Protein AF-A0A5P8M646-F1 (afdb_monomer_lite)

Secondary structure (DSSP, 8-state):
---HHHHHHHHHHHHHHHHHHHHHHHHHHHHHHHHHHHHHHHHHHHHHHHHHHHHHHHHHHTTEEEEEE-GGGSEEEEEESS-TT-EEEEEEEE-TTS-EEEEEEETTSS-EEEEEEEESS--EEEEEEETTEEEEEE----SSSSSPPPEEEEEE-TTSPP---PPS------------------------------------

Foldseek 3Di:
DPPPVVVVVVVVVVVVVVVVVVVVVVVVVVVVVVVVCVLCVQVVCQVVLVVQLLVLVLVVQAQWWFPDADPQQAKTWIAGNVGRPWIKIWGWDQDPVRFIFIWIDTPPDPDTDTRRDRNRDWRWGWDDPDRFWIKIWIQHADSVDNGGDIDIDIHTGHPDDHPDPPPPDDDDDDDDDDDDDDDDDDDDDDDDDDDDDDDDDDDD

Organism: NCBI:txid304207

Sequence (204 aa):
MVNRRDAFTLFETLMALLIVTAFCGLAAMIVQYAVASKQTQGLGIDRFGWYLGTNDLAEYLHDKTVVSVGHGGDVVTLSTTENQHVTHQLNTYRNAKGNWQIRAQNQSSEGHEPIVTNLADHQVKFSLVSSRLLRVRAHLPDVQHQKGVIYEIDLPIAGALPPRHDPPDRAGPDDSAVQPAGNDRQPGHQPDSGVARTRRQSGT

Radius of gyration: 34.48 Å; chains: 1; bounding box: 88×60×116 Å

Structure (mmCIF, N/CA/C/O backbone):
data_AF-A0A5P8M646-F1
#
_entry.id   AF-A0A5P8M646-F1
#
loop_
_atom_site.group_PDB
_atom_site.id
_atom_site.type_symbol
_atom_site.label_atom_id
_atom_site.label_alt_id
_atom_site.label_comp_id
_atom_site.label_asym_id
_atom_site.label_entity_id
_atom_site.label_seq_id
_atom_site.pdbx_PDB_ins_code
_atom_site.Cartn_x
_atom_site.Cartn_y
_atom_site.Cartn_z
_atom_site.occupancy
_atom_site.B_iso_or_equiv
_atom_site.auth_seq_id
_atom_site.auth_comp_id
_atom_site.auth_asym_id
_atom_site.auth_atom_id
_atom_site.pdbx_PDB_model_num
ATOM 1 N N . MET A 1 1 ? 43.974 -13.833 -64.816 1.00 53.03 1 MET A N 1
ATOM 2 C CA . MET A 1 1 ? 44.862 -13.150 -63.849 1.00 53.03 1 MET A CA 1
ATOM 3 C C . MET A 1 1 ? 43.994 -12.245 -62.994 1.00 53.03 1 MET A C 1
ATOM 5 O O . MET A 1 1 ? 43.480 -11.269 -63.516 1.00 53.03 1 MET A O 1
ATOM 9 N N . VAL A 1 2 ? 43.739 -12.611 -61.736 1.00 57.12 2 VAL A N 1
ATOM 10 C CA . VAL A 1 2 ? 42.998 -11.746 -60.802 1.00 57.12 2 VAL A CA 1
ATOM 11 C C . VAL A 1 2 ? 43.944 -10.629 -60.365 1.00 57.12 2 VAL A C 1
ATOM 13 O O . VAL A 1 2 ? 45.046 -10.907 -59.886 1.00 57.12 2 VAL A O 1
ATOM 16 N N . ASN A 1 3 ? 43.553 -9.376 -60.590 1.00 63.81 3 ASN A N 1
ATOM 17 C CA . ASN A 1 3 ? 44.349 -8.211 -60.223 1.00 63.81 3 ASN A CA 1
ATOM 18 C C . ASN A 1 3 ? 44.474 -8.162 -58.695 1.00 63.81 3 ASN A C 1
ATOM 20 O O . ASN A 1 3 ? 43.498 -7.931 -57.989 1.00 63.81 3 ASN A O 1
ATOM 24 N N . ARG A 1 4 ? 45.689 -8.362 -58.167 1.00 61.69 4 ARG A N 1
ATOM 25 C CA . ARG A 1 4 ? 45.978 -8.306 -56.717 1.00 61.69 4 ARG A CA 1
ATOM 26 C C . ARG A 1 4 ? 45.518 -7.003 -56.046 1.00 61.69 4 ARG A C 1
ATOM 28 O O . ARG A 1 4 ? 45.327 -6.994 -54.837 1.00 61.69 4 ARG A O 1
ATOM 35 N N . ARG A 1 5 ? 45.339 -5.923 -56.816 1.00 63.62 5 ARG A N 1
ATOM 36 C CA . ARG A 1 5 ? 44.804 -4.641 -56.335 1.00 63.62 5 ARG A CA 1
ATOM 37 C C . ARG A 1 5 ? 43.315 -4.705 -55.984 1.00 63.62 5 ARG A C 1
ATOM 39 O O . ARG A 1 5 ? 42.944 -4.165 -54.952 1.00 63.62 5 ARG A O 1
ATOM 46 N N . ASP A 1 6 ? 42.505 -5.433 -56.749 1.00 67.62 6 ASP A N 1
ATOM 47 C CA . ASP A 1 6 ? 41.055 -5.508 -56.515 1.00 67.62 6 ASP A CA 1
ATOM 48 C C . ASP A 1 6 ? 40.735 -6.325 -55.255 1.00 67.62 6 ASP A C 1
ATOM 50 O O . ASP A 1 6 ? 39.829 -5.989 -54.499 1.00 67.62 6 ASP A O 1
ATOM 54 N N . ALA A 1 7 ? 41.540 -7.355 -54.970 1.00 68.75 7 ALA A N 1
ATOM 55 C CA . ALA A 1 7 ? 41.408 -8.169 -53.761 1.00 68.75 7 ALA A CA 1
ATOM 56 C C . ALA A 1 7 ? 41.699 -7.381 -52.469 1.00 68.75 7 ALA A C 1
ATOM 58 O O . ALA A 1 7 ? 41.098 -7.658 -51.433 1.00 68.75 7 ALA A O 1
ATOM 59 N N . PHE A 1 8 ? 42.593 -6.390 -52.527 1.00 75.81 8 PHE A N 1
ATOM 60 C CA . PHE A 1 8 ? 42.931 -5.549 -51.377 1.00 75.81 8 PHE A CA 1
ATOM 61 C C . PHE A 1 8 ? 41.795 -4.574 -51.042 1.00 75.81 8 PHE A C 1
ATOM 63 O O . PHE A 1 8 ? 41.391 -4.470 -49.888 1.00 75.81 8 PHE A O 1
ATOM 70 N N . THR A 1 9 ? 41.204 -3.940 -52.057 1.00 80.75 9 THR A N 1
ATOM 71 C CA . THR A 1 9 ? 40.060 -3.030 -51.881 1.00 80.75 9 THR A CA 1
ATOM 72 C C . THR A 1 9 ? 38.807 -3.770 -51.398 1.00 80.75 9 THR A C 1
ATOM 74 O O . THR A 1 9 ? 38.047 -3.252 -50.576 1.00 80.75 9 THR A O 1
ATOM 77 N N . LEU A 1 10 ? 38.601 -5.010 -51.854 1.00 81.56 10 LEU A N 1
ATOM 78 C CA . LEU A 1 10 ? 37.508 -5.868 -51.384 1.00 81.56 10 LEU A CA 1
ATOM 79 C C . LEU A 1 10 ? 37.695 -6.279 -49.914 1.00 81.56 10 LEU A C 1
ATOM 81 O O . LEU A 1 10 ? 36.739 -6.291 -49.145 1.00 81.56 10 LEU A O 1
ATOM 85 N N . PHE A 1 11 ? 38.932 -6.567 -49.499 1.00 84.75 11 PHE A N 1
ATOM 86 C CA . PHE A 1 11 ? 39.249 -6.861 -48.101 1.00 84.75 11 PHE A CA 1
ATOM 87 C C . PHE A 1 11 ? 39.039 -5.639 -47.193 1.00 84.75 11 PHE A C 1
ATOM 89 O O . PHE A 1 11 ? 38.425 -5.754 -46.134 1.00 84.75 11 PHE A O 1
ATOM 96 N N . GLU A 1 12 ? 39.488 -4.460 -47.621 1.00 86.06 12 GLU A N 1
ATOM 97 C CA . GLU A 1 12 ? 39.347 -3.211 -46.864 1.00 86.06 12 GLU A CA 1
ATOM 98 C C . GLU A 1 12 ? 37.874 -2.811 -46.675 1.00 86.06 12 GLU A C 1
ATOM 100 O O . GLU A 1 12 ? 37.456 -2.462 -45.570 1.00 86.06 12 GLU A O 1
ATOM 105 N N . THR A 1 13 ? 37.055 -2.962 -47.720 1.00 88.75 13 THR A N 1
ATOM 106 C CA . THR A 1 13 ? 35.604 -2.720 -47.642 1.00 88.75 13 THR A CA 1
ATOM 107 C C . THR A 1 13 ? 34.882 -3.727 -46.743 1.00 88.75 13 THR A C 1
ATOM 109 O O . THR A 1 13 ? 34.008 -3.328 -45.971 1.00 88.75 13 THR A O 1
ATOM 112 N N . LEU A 1 14 ? 35.274 -5.006 -46.760 1.00 90.25 14 LEU A N 1
ATOM 113 C CA . LEU A 1 14 ? 34.747 -6.026 -45.842 1.00 90.25 14 LEU A CA 1
ATOM 114 C C . LEU A 1 14 ? 35.087 -5.727 -44.377 1.00 90.25 14 LEU A C 1
ATOM 116 O O . LEU A 1 14 ? 34.221 -5.840 -43.508 1.00 90.25 14 LEU A O 1
ATOM 120 N N . MET A 1 15 ? 36.325 -5.311 -44.102 1.00 91.44 15 MET A N 1
ATOM 121 C CA . MET A 1 15 ? 36.758 -4.945 -42.751 1.00 91.44 15 MET A CA 1
ATOM 122 C C . MET A 1 15 ? 36.032 -3.692 -42.255 1.00 91.44 15 MET A C 1
ATOM 124 O O . MET A 1 15 ? 35.552 -3.675 -41.121 1.00 91.44 15 MET A O 1
ATOM 128 N N . ALA A 1 16 ? 35.874 -2.674 -43.107 1.00 90.25 16 ALA A N 1
ATOM 129 C CA . ALA A 1 16 ? 35.100 -1.480 -42.774 1.00 90.25 16 ALA A CA 1
ATOM 130 C C . ALA A 1 16 ? 33.634 -1.821 -42.457 1.00 90.25 16 ALA A C 1
ATOM 132 O O . ALA A 1 16 ? 33.092 -1.348 -41.457 1.00 90.25 16 ALA A O 1
ATOM 133 N N . LEU A 1 17 ? 33.007 -2.696 -43.251 1.00 91.31 17 LEU A N 1
ATOM 134 C CA . LEU A 1 17 ? 31.634 -3.145 -43.016 1.00 91.31 17 LEU A CA 1
ATOM 135 C C . LEU A 1 17 ? 31.497 -3.910 -41.691 1.00 91.31 17 LEU A C 1
ATOM 137 O O . LEU A 1 17 ? 30.553 -3.663 -40.937 1.00 91.31 17 LEU A O 1
ATOM 141 N N . LEU A 1 18 ? 32.439 -4.806 -41.377 1.00 91.19 18 LEU A N 1
ATOM 142 C CA . LEU A 1 18 ? 32.458 -5.540 -40.107 1.00 91.19 18 LEU A CA 1
ATOM 143 C C . LEU A 1 18 ? 32.575 -4.599 -38.908 1.00 91.19 18 LEU A C 1
ATOM 145 O O . LEU A 1 18 ? 31.827 -4.748 -37.942 1.00 91.19 18 LEU A O 1
ATOM 149 N N . ILE A 1 19 ? 33.464 -3.606 -38.991 1.00 92.44 19 ILE A N 1
ATOM 150 C CA . ILE A 1 19 ? 33.641 -2.597 -37.944 1.00 92.44 19 ILE A CA 1
ATOM 151 C C . ILE A 1 19 ? 32.338 -1.817 -37.749 1.00 92.44 19 ILE A C 1
ATOM 153 O O . ILE A 1 19 ? 31.833 -1.748 -36.630 1.00 92.44 19 ILE A O 1
ATOM 157 N N . VAL A 1 20 ? 31.743 -1.292 -38.824 1.00 93.12 20 VAL A N 1
ATOM 158 C CA . VAL A 1 20 ? 30.478 -0.541 -38.745 1.00 93.12 20 VAL A CA 1
ATOM 159 C C . VAL A 1 20 ? 29.363 -1.398 -38.144 1.00 93.12 20 VAL A C 1
ATOM 161 O O . VAL A 1 20 ? 28.651 -0.941 -37.252 1.00 93.12 20 VAL A O 1
ATOM 164 N N . THR A 1 21 ? 29.246 -2.658 -38.562 1.00 89.75 21 THR A N 1
ATOM 165 C CA . THR A 1 21 ? 28.214 -3.571 -38.050 1.00 89.75 21 THR A CA 1
ATOM 166 C C . THR A 1 21 ? 28.416 -3.868 -36.562 1.00 89.75 21 THR A C 1
ATOM 168 O O . THR A 1 21 ? 27.449 -3.855 -35.800 1.00 89.75 21 THR A O 1
ATOM 171 N N . ALA A 1 22 ? 29.661 -4.067 -36.119 1.00 89.69 22 ALA A N 1
ATOM 172 C CA . ALA A 1 22 ? 29.983 -4.267 -34.709 1.00 89.69 22 ALA A CA 1
ATOM 173 C C . ALA A 1 22 ? 29.651 -3.026 -33.864 1.00 89.69 22 ALA A C 1
ATOM 175 O O . ALA A 1 22 ? 29.030 -3.151 -32.807 1.00 89.69 22 ALA A O 1
ATOM 176 N N . PHE A 1 23 ? 29.988 -1.826 -34.349 1.00 92.25 23 PHE A N 1
ATOM 177 C CA . PHE A 1 23 ? 29.646 -0.571 -33.672 1.00 92.25 23 PHE A CA 1
ATOM 178 C C . PHE A 1 23 ? 28.132 -0.343 -33.607 1.00 92.25 23 PHE A C 1
ATOM 180 O O . PHE A 1 23 ? 27.621 0.026 -32.549 1.00 92.25 23 PHE A O 1
ATOM 187 N N . CYS A 1 24 ? 27.397 -0.613 -34.688 1.00 89.69 24 CYS A N 1
ATOM 188 C CA . CYS A 1 24 ? 25.936 -0.537 -34.688 1.00 89.69 24 CYS A CA 1
ATOM 189 C C . CYS A 1 24 ? 25.306 -1.550 -33.723 1.00 89.69 24 CYS A C 1
ATOM 191 O O . CYS A 1 24 ? 24.377 -1.195 -33.000 1.00 89.69 24 CYS A O 1
ATOM 193 N N . GLY A 1 25 ? 25.822 -2.782 -33.663 1.00 89.00 25 GLY A N 1
ATOM 194 C CA . GLY A 1 25 ? 25.355 -3.799 -32.718 1.00 89.00 25 GLY A CA 1
ATOM 195 C C . GLY A 1 25 ? 25.593 -3.400 -31.259 1.00 89.00 25 GLY A C 1
ATOM 196 O O . GLY A 1 25 ? 24.694 -3.521 -30.426 1.00 89.00 25 GLY A O 1
ATOM 197 N N . LEU A 1 26 ? 26.771 -2.851 -30.957 1.00 88.81 26 LEU A N 1
ATOM 198 C CA . LEU A 1 26 ? 27.117 -2.378 -29.616 1.00 88.81 26 LEU A CA 1
ATOM 199 C C . LEU A 1 26 ? 26.257 -1.167 -29.216 1.00 88.81 26 LEU A C 1
ATOM 201 O O . LEU A 1 26 ? 25.710 -1.136 -28.115 1.00 88.81 26 LEU A O 1
ATOM 205 N N . ALA A 1 27 ? 26.053 -0.212 -30.127 1.00 85.88 27 ALA A N 1
ATOM 206 C CA . ALA A 1 27 ? 25.163 0.925 -29.902 1.00 85.88 27 ALA A CA 1
ATOM 207 C C . ALA A 1 27 ? 23.711 0.479 -29.656 1.00 85.88 27 ALA A C 1
ATOM 209 O O . ALA A 1 27 ? 23.076 0.960 -28.718 1.00 85.88 27 ALA A O 1
ATOM 210 N N . ALA A 1 28 ? 23.200 -0.474 -30.442 1.00 88.25 28 ALA A N 1
ATOM 211 C CA . ALA A 1 28 ? 21.866 -1.034 -30.242 1.00 88.25 28 ALA A CA 1
ATOM 212 C C . ALA A 1 28 ? 21.729 -1.702 -28.864 1.00 88.25 28 ALA A C 1
ATOM 214 O O . ALA A 1 28 ? 20.731 -1.479 -28.180 1.00 88.25 28 ALA A O 1
ATOM 215 N N . MET A 1 29 ? 22.746 -2.448 -28.420 1.00 87.75 29 MET A N 1
ATOM 216 C CA . MET A 1 29 ? 22.758 -3.065 -27.092 1.00 87.75 29 MET A CA 1
ATOM 217 C C . MET A 1 29 ? 22.767 -2.015 -25.970 1.00 87.75 29 MET A C 1
ATOM 219 O O . MET A 1 29 ? 21.989 -2.133 -25.025 1.00 87.75 29 MET A O 1
ATOM 223 N N . ILE A 1 30 ? 23.576 -0.955 -26.086 1.00 80.81 30 ILE A N 1
ATOM 224 C CA . ILE A 1 30 ? 23.595 0.146 -25.106 1.00 80.81 30 ILE A CA 1
ATOM 225 C C . ILE A 1 30 ? 22.230 0.834 -25.036 1.00 80.81 30 ILE A C 1
ATOM 227 O O . ILE A 1 30 ? 21.734 1.101 -23.943 1.00 80.81 30 ILE A O 1
ATOM 231 N N . VAL A 1 31 ? 21.604 1.107 -26.183 1.00 80.88 31 VAL A N 1
ATOM 232 C CA . VAL A 1 31 ? 20.275 1.733 -26.231 1.00 80.88 31 VAL A CA 1
ATOM 233 C C . VAL A 1 31 ? 19.229 0.818 -25.600 1.00 80.88 31 VAL A C 1
ATOM 235 O O . VAL A 1 31 ? 18.455 1.278 -24.763 1.00 80.88 31 VAL A O 1
ATOM 238 N N . GLN A 1 32 ? 19.230 -0.475 -25.927 1.00 74.06 32 GLN A N 1
ATOM 239 C CA . GLN A 1 32 ? 18.323 -1.446 -25.312 1.00 74.06 32 GLN A CA 1
ATOM 240 C C . GLN A 1 32 ? 18.530 -1.537 -23.798 1.00 74.06 32 GLN A C 1
ATOM 242 O O . GLN A 1 32 ? 17.554 -1.514 -23.051 1.00 74.06 32 GLN A O 1
ATOM 247 N N . TYR A 1 33 ? 19.778 -1.558 -23.329 1.00 73.94 33 TYR A N 1
ATOM 248 C CA . TYR A 1 33 ? 20.096 -1.556 -21.903 1.00 73.94 33 TYR A CA 1
ATOM 249 C C . TYR A 1 33 ? 19.645 -0.263 -21.209 1.00 73.94 33 TYR A C 1
ATOM 251 O O . TYR A 1 33 ? 19.054 -0.306 -20.130 1.00 73.94 33 TYR A O 1
ATOM 259 N N . ALA A 1 34 ? 19.862 0.900 -21.825 1.00 66.38 34 ALA A N 1
ATOM 260 C CA . ALA A 1 34 ? 19.417 2.187 -21.294 1.00 66.38 34 ALA A CA 1
ATOM 261 C C . ALA A 1 34 ? 17.882 2.286 -21.225 1.00 66.38 34 ALA A C 1
ATOM 263 O O . ALA A 1 34 ? 17.337 2.828 -20.264 1.00 66.38 34 ALA A O 1
ATOM 264 N N . VAL A 1 35 ? 17.175 1.738 -22.215 1.00 70.00 35 VAL A N 1
ATOM 265 C CA . VAL A 1 35 ? 15.706 1.678 -22.219 1.00 70.00 35 VAL A CA 1
ATOM 266 C C . VAL A 1 35 ? 15.204 0.707 -21.149 1.00 70.00 35 VAL A C 1
ATOM 268 O O . VAL A 1 35 ? 14.364 1.090 -20.337 1.00 70.00 35 VAL A O 1
ATOM 271 N N . ALA A 1 36 ? 15.763 -0.503 -21.079 1.00 61.47 36 ALA A N 1
ATOM 272 C CA . ALA A 1 36 ? 15.370 -1.513 -20.098 1.00 61.47 36 ALA A CA 1
ATOM 273 C C . ALA A 1 36 ? 15.664 -1.072 -18.651 1.00 61.47 36 ALA A C 1
ATOM 275 O O . ALA A 1 36 ? 14.845 -1.277 -17.754 1.00 61.47 36 ALA A O 1
ATOM 276 N N . SER A 1 37 ? 16.802 -0.417 -18.409 1.00 58.94 37 SER A N 1
ATOM 277 C CA . SER A 1 37 ? 17.162 0.111 -17.084 1.00 58.94 37 SER A CA 1
ATOM 278 C C . SER A 1 37 ? 16.247 1.258 -16.650 1.00 58.94 37 SER A C 1
ATOM 280 O O . SER A 1 37 ? 15.753 1.245 -15.526 1.00 58.94 37 SER A O 1
ATOM 282 N N . LYS A 1 38 ? 15.921 2.205 -17.539 1.00 59.44 38 LYS A N 1
ATOM 283 C CA . LYS A 1 38 ? 14.932 3.257 -17.235 1.00 59.44 38 LYS A CA 1
ATOM 284 C C . LYS A 1 38 ? 13.537 2.694 -16.960 1.00 59.44 38 LYS A C 1
ATOM 286 O O . LYS A 1 38 ? 12.842 3.196 -16.083 1.00 59.44 38 LYS A O 1
ATOM 291 N N . GLN A 1 39 ? 13.140 1.648 -17.680 1.00 55.28 39 GLN A N 1
ATOM 292 C CA . GLN A 1 39 ? 11.867 0.961 -17.461 1.00 55.28 39 GLN A CA 1
ATOM 293 C C . GLN A 1 39 ? 11.825 0.244 -16.103 1.00 55.28 39 GLN A C 1
ATOM 295 O O . GLN A 1 39 ? 10.809 0.278 -15.418 1.00 55.28 39 GLN A O 1
ATOM 300 N N . THR A 1 40 ? 12.931 -0.363 -15.674 1.00 52.22 40 THR A N 1
ATOM 301 C CA . THR A 1 40 ? 13.007 -1.135 -14.419 1.00 52.22 40 THR A CA 1
ATOM 302 C C . THR A 1 40 ? 13.280 -0.293 -13.172 1.00 52.22 40 THR A C 1
ATOM 304 O O . THR A 1 40 ? 12.932 -0.719 -12.071 1.00 52.22 40 THR A O 1
ATOM 307 N N . GLN A 1 41 ? 13.837 0.913 -13.318 1.00 51.06 41 GLN A N 1
ATOM 308 C CA . GLN A 1 41 ? 14.098 1.823 -12.196 1.00 51.06 41 GLN A CA 1
ATOM 309 C C . GLN A 1 41 ? 12.824 2.235 -11.439 1.00 51.06 41 GLN A C 1
ATOM 311 O O . GLN A 1 41 ? 12.875 2.346 -10.219 1.00 51.06 41 GLN A O 1
ATOM 316 N N . GLY A 1 42 ? 11.680 2.393 -12.117 1.00 51.19 42 GLY A N 1
ATOM 317 C CA . GLY A 1 42 ? 10.395 2.648 -11.443 1.00 51.19 42 GLY A CA 1
ATOM 318 C C . GLY A 1 42 ? 9.867 1.418 -10.694 1.00 51.19 42 GLY A C 1
ATOM 319 O O . GLY A 1 42 ? 9.536 1.49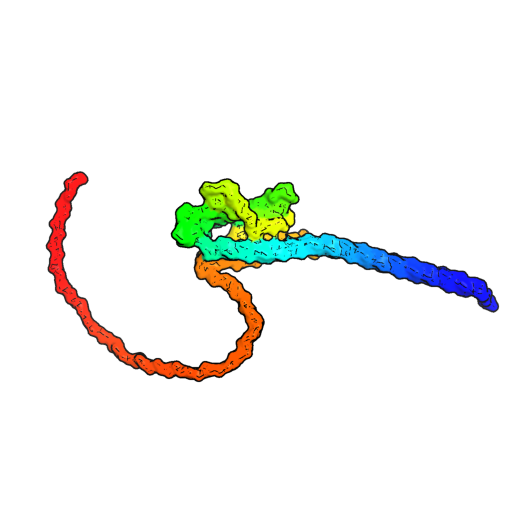0 -9.516 1.00 51.19 42 GLY A O 1
ATOM 320 N N . LEU A 1 43 ? 9.904 0.253 -11.350 1.00 53.91 43 LEU A N 1
ATOM 321 C CA . LEU A 1 43 ? 9.430 -1.028 -10.808 1.00 53.91 43 LEU A CA 1
ATOM 322 C C . LEU A 1 43 ? 10.144 -1.455 -9.520 1.00 53.91 43 LEU A C 1
ATOM 324 O O . LEU A 1 43 ? 9.500 -1.948 -8.595 1.00 53.91 43 LEU A O 1
ATOM 328 N N . GLY A 1 44 ? 11.473 -1.319 -9.473 1.00 55.03 44 GLY A N 1
ATOM 329 C CA . GLY A 1 44 ? 12.266 -1.727 -8.311 1.00 55.03 44 GLY A CA 1
ATOM 330 C C . GLY A 1 44 ? 11.988 -0.859 -7.086 1.00 55.03 44 GLY A C 1
ATOM 331 O O . GLY A 1 44 ? 11.838 -1.383 -5.985 1.00 55.03 44 GLY A O 1
ATOM 332 N N . ILE A 1 45 ? 11.856 0.452 -7.296 1.00 63.59 45 ILE A N 1
ATOM 333 C CA . ILE A 1 45 ? 11.552 1.417 -6.235 1.00 63.59 45 ILE A CA 1
ATOM 334 C C . ILE A 1 45 ? 10.125 1.203 -5.716 1.00 63.59 45 ILE A C 1
ATOM 336 O O . ILE A 1 45 ? 9.931 1.160 -4.504 1.00 63.59 45 ILE A O 1
ATOM 340 N N . ASP A 1 46 ? 9.155 0.976 -6.604 1.00 69.69 46 ASP A N 1
ATOM 341 C CA . ASP A 1 46 ? 7.751 0.807 -6.217 1.00 69.69 46 ASP A CA 1
ATOM 342 C C . ASP A 1 46 ? 7.488 -0.529 -5.508 1.00 69.69 46 ASP A C 1
ATOM 344 O O . ASP A 1 46 ? 6.775 -0.567 -4.507 1.00 69.69 46 ASP A O 1
ATOM 348 N N . ARG A 1 47 ? 8.083 -1.637 -5.977 1.00 73.62 47 ARG A N 1
ATOM 349 C CA . ARG A 1 47 ? 7.911 -2.962 -5.346 1.00 73.62 47 ARG A CA 1
ATOM 350 C C . ARG A 1 47 ? 8.621 -3.053 -4.003 1.00 73.62 47 ARG A C 1
ATOM 352 O O . ARG A 1 47 ? 8.062 -3.588 -3.049 1.00 73.62 47 ARG A O 1
ATOM 359 N N . PHE A 1 48 ? 9.849 -2.545 -3.926 1.00 71.94 48 PHE A N 1
ATOM 360 C CA . PHE A 1 48 ? 10.601 -2.531 -2.676 1.00 71.94 48 PHE A CA 1
ATOM 361 C C . PHE A 1 48 ? 9.993 -1.543 -1.675 1.00 71.94 48 PHE A C 1
ATOM 363 O O . PHE A 1 48 ? 9.844 -1.878 -0.503 1.00 71.94 48 PHE A O 1
ATOM 370 N N . GLY A 1 49 ? 9.560 -0.369 -2.144 1.00 74.19 49 GLY A N 1
ATOM 371 C CA . GLY A 1 49 ? 8.829 0.606 -1.336 1.00 74.19 49 GLY A CA 1
ATOM 372 C C . GLY A 1 49 ? 7.494 0.064 -0.827 1.00 74.19 49 GLY A C 1
ATOM 373 O O . GLY A 1 49 ? 7.162 0.272 0.336 1.00 74.19 49 GLY A O 1
ATOM 374 N N . TRP A 1 50 ? 6.767 -0.698 -1.653 1.00 79.56 50 TRP A N 1
ATOM 375 C CA . TRP A 1 50 ? 5.572 -1.422 -1.221 1.00 79.56 50 TRP A CA 1
ATOM 376 C C . TRP A 1 50 ? 5.893 -2.436 -0.125 1.00 79.56 50 TRP A C 1
ATOM 378 O O . TRP A 1 50 ? 5.256 -2.405 0.920 1.00 79.56 50 TRP A O 1
ATOM 388 N N . TYR A 1 51 ? 6.904 -3.285 -0.326 1.00 81.12 51 TYR A N 1
ATOM 389 C CA . TYR A 1 51 ? 7.301 -4.292 0.661 1.00 81.12 51 TYR A CA 1
ATOM 390 C C . TYR A 1 51 ? 7.682 -3.670 2.012 1.00 81.12 51 TYR A C 1
ATOM 392 O O . TYR A 1 51 ? 7.148 -4.071 3.048 1.00 81.12 51 TYR A O 1
ATOM 400 N N . LEU A 1 52 ? 8.558 -2.659 2.006 1.00 80.12 52 LEU A N 1
ATOM 401 C CA . LEU A 1 52 ? 8.937 -1.947 3.228 1.00 80.12 52 LEU A CA 1
ATOM 402 C C . LEU A 1 52 ? 7.726 -1.278 3.879 1.00 80.12 52 LEU A C 1
ATOM 404 O O . LEU A 1 52 ? 7.465 -1.499 5.056 1.00 80.12 52 LEU A O 1
ATOM 408 N N . GLY A 1 53 ? 6.922 -0.561 3.093 1.00 83.81 53 GLY A N 1
ATOM 409 C CA . GLY A 1 53 ? 5.734 0.104 3.608 1.00 83.81 53 GLY A CA 1
ATOM 410 C C . GLY A 1 53 ? 4.700 -0.861 4.189 1.00 83.81 53 GLY A C 1
ATOM 411 O O . GLY A 1 53 ? 4.028 -0.526 5.159 1.00 83.81 53 GLY A O 1
ATOM 412 N N . THR A 1 54 ? 4.565 -2.073 3.646 1.00 86.62 54 THR A N 1
ATOM 413 C CA . THR A 1 54 ? 3.660 -3.075 4.225 1.00 86.62 54 THR A CA 1
ATOM 414 C C . THR A 1 54 ? 4.140 -3.604 5.573 1.00 86.62 54 THR A C 1
ATOM 416 O O . THR A 1 54 ? 3.297 -3.931 6.405 1.00 86.62 54 THR A O 1
ATOM 419 N N . ASN A 1 55 ? 5.453 -3.635 5.821 1.00 86.50 55 ASN A N 1
ATOM 420 C CA . ASN A 1 55 ? 5.997 -3.985 7.135 1.00 86.50 55 ASN A CA 1
ATOM 421 C C . ASN A 1 55 ? 5.740 -2.866 8.148 1.00 86.50 55 ASN A C 1
ATOM 423 O O . ASN A 1 55 ? 5.206 -3.145 9.219 1.00 86.50 55 ASN A O 1
ATOM 427 N N . ASP A 1 56 ? 6.009 -1.613 7.774 1.00 86.88 56 ASP A N 1
ATOM 428 C CA . ASP A 1 56 ? 5.726 -0.445 8.621 1.00 86.88 56 ASP A CA 1
ATOM 429 C C . ASP A 1 56 ? 4.224 -0.352 8.938 1.00 86.88 56 ASP A C 1
ATOM 431 O O . ASP A 1 56 ? 3.808 -0.059 10.060 1.00 86.88 56 ASP A O 1
ATOM 435 N N . LEU A 1 57 ? 3.376 -0.668 7.952 1.00 89.50 57 LEU A N 1
ATOM 436 C CA . LEU A 1 57 ? 1.932 -0.723 8.140 1.00 89.50 57 LEU A CA 1
ATOM 437 C C . LEU A 1 57 ? 1.502 -1.881 9.047 1.00 89.50 57 LEU A C 1
ATOM 439 O O . LEU A 1 57 ? 0.592 -1.699 9.851 1.00 89.50 57 LEU A O 1
ATOM 443 N N . ALA A 1 58 ? 2.133 -3.053 8.951 1.00 89.31 58 ALA A N 1
ATOM 444 C CA . ALA A 1 58 ? 1.863 -4.168 9.858 1.00 89.31 58 ALA A CA 1
ATOM 445 C C . ALA A 1 58 ? 2.237 -3.821 11.306 1.00 89.31 58 ALA A C 1
ATOM 447 O O . ALA A 1 58 ? 1.468 -4.108 12.223 1.00 89.31 58 ALA A O 1
ATOM 448 N N . GLU A 1 59 ? 3.383 -3.168 11.508 1.00 87.62 59 GLU A N 1
ATOM 449 C CA . GLU A 1 59 ? 3.820 -2.686 12.819 1.00 87.62 59 GLU A CA 1
ATOM 450 C C . GLU A 1 59 ? 2.829 -1.665 13.386 1.00 87.62 59 GLU A C 1
ATOM 452 O O . GLU A 1 59 ? 2.355 -1.820 14.513 1.00 87.62 59 GLU A O 1
ATOM 457 N N . TYR A 1 60 ? 2.418 -0.688 12.573 1.00 87.81 60 TYR A N 1
ATOM 458 C CA . TYR A 1 60 ? 1.418 0.307 12.961 1.00 87.81 60 TYR A CA 1
ATOM 459 C C . TYR A 1 60 ? 0.073 -0.316 13.370 1.00 87.81 60 TYR A C 1
ATOM 461 O O . TYR A 1 60 ? -0.630 0.216 14.229 1.00 87.81 60 TYR A O 1
ATOM 469 N N . LEU A 1 61 ? -0.318 -1.421 12.739 1.00 89.44 61 LEU A N 1
ATOM 470 C CA . LEU A 1 61 ? -1.594 -2.091 12.975 1.00 89.44 61 LEU A CA 1
ATOM 471 C C . LEU A 1 61 ? -1.582 -3.059 14.169 1.00 89.44 61 LEU A C 1
ATOM 473 O O . LEU A 1 61 ? -2.654 -3.490 14.604 1.00 89.44 61 LEU A O 1
ATOM 477 N N . HIS A 1 62 ? -0.410 -3.391 14.715 1.00 87.12 62 HIS A N 1
ATOM 478 C CA . HIS A 1 62 ? -0.244 -4.448 15.715 1.00 87.12 62 HIS A CA 1
ATOM 479 C C . HIS A 1 62 ? -1.062 -4.228 17.002 1.00 87.12 62 HIS A C 1
ATOM 481 O O . HIS A 1 62 ? -1.551 -5.185 17.601 1.00 87.12 62 HIS A O 1
ATOM 487 N N . ASP A 1 63 ? -1.248 -2.978 17.424 1.00 86.88 63 ASP A N 1
ATOM 488 C CA . ASP A 1 63 ? -2.008 -2.598 18.622 1.00 86.88 63 ASP A CA 1
ATOM 489 C C . ASP A 1 63 ? -3.415 -2.060 18.303 1.00 86.88 63 ASP A C 1
ATOM 491 O O . ASP A 1 63 ? -4.120 -1.573 19.200 1.00 86.88 63 ASP A O 1
ATOM 495 N N . LYS A 1 64 ? -3.846 -2.148 17.037 1.00 88.25 64 LYS A N 1
ATOM 496 C CA . LYS A 1 64 ? -5.085 -1.532 16.549 1.00 88.25 64 LYS A CA 1
ATOM 497 C C . LYS A 1 64 ? -6.128 -2.557 16.154 1.00 88.25 64 LYS A C 1
ATOM 499 O O . LYS A 1 64 ? -5.829 -3.600 15.583 1.00 88.25 64 LYS A O 1
ATOM 504 N N . THR A 1 65 ? -7.383 -2.212 16.395 1.00 89.00 65 THR A N 1
ATOM 505 C CA . THR A 1 65 ? -8.543 -2.960 15.912 1.00 89.00 65 THR A CA 1
ATOM 506 C C . THR A 1 65 ? -9.276 -2.147 14.856 1.00 89.00 65 THR A C 1
ATOM 508 O O . THR A 1 65 ? -9.328 -0.919 14.929 1.00 89.00 65 THR A O 1
ATOM 511 N N . VAL A 1 66 ? -9.828 -2.822 13.847 1.00 90.06 66 VAL A N 1
ATOM 512 C CA . VAL A 1 66 ? -10.623 -2.163 12.806 1.00 90.06 66 VAL A CA 1
ATOM 513 C C . VAL A 1 66 ? -12.032 -1.933 13.330 1.00 90.06 66 VAL A C 1
ATOM 515 O O . VAL A 1 66 ? -12.749 -2.881 13.642 1.00 90.06 66 VAL A O 1
ATOM 518 N N . VAL A 1 67 ? -12.430 -0.665 13.392 1.00 89.31 67 VAL A N 1
ATOM 519 C CA . VAL A 1 67 ? -13.784 -0.243 13.769 1.00 89.31 67 VAL A CA 1
ATOM 520 C C . VAL A 1 67 ? -14.686 -0.254 12.542 1.00 89.31 67 VAL A C 1
ATOM 522 O O . VAL A 1 67 ? -15.801 -0.770 12.581 1.00 89.31 67 VAL A O 1
ATOM 525 N N . SER A 1 68 ? -14.206 0.316 11.436 1.00 89.94 68 SER A N 1
ATOM 526 C CA . SER A 1 68 ? -14.946 0.359 10.179 1.00 89.94 68 SER A CA 1
ATOM 527 C C . SER A 1 68 ? -14.017 0.530 8.983 1.00 89.94 68 SER A C 1
ATOM 529 O O . SER A 1 68 ? -12.921 1.081 9.086 1.00 89.94 68 SER A O 1
ATOM 531 N N . VAL A 1 69 ? -14.481 0.072 7.824 1.00 90.75 69 VAL A N 1
ATOM 532 C CA . VAL A 1 69 ? -13.867 0.358 6.527 1.00 90.75 69 VAL A CA 1
ATOM 533 C C . VAL A 1 69 ? -14.849 1.227 5.750 1.00 90.75 69 VAL A C 1
ATOM 535 O O . VAL A 1 69 ? -16.019 0.873 5.604 1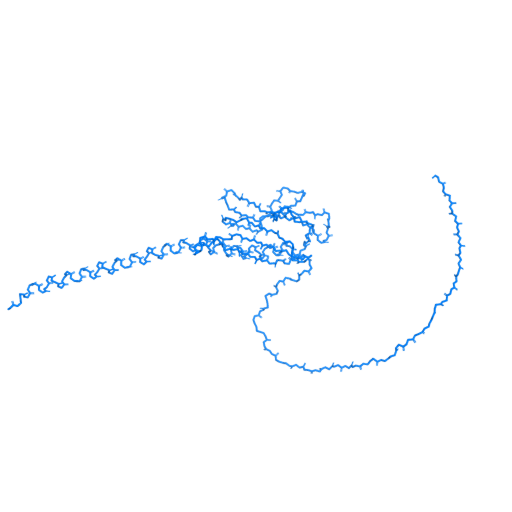.00 90.75 69 VAL A O 1
ATOM 538 N N . GLY A 1 70 ? -14.384 2.391 5.305 1.00 86.31 70 GLY A N 1
ATOM 539 C CA . GLY A 1 70 ? -15.157 3.349 4.529 1.00 86.31 70 GLY A CA 1
ATOM 540 C C . GLY A 1 70 ? -15.624 2.765 3.198 1.00 86.31 70 GLY A C 1
ATOM 541 O O . GLY A 1 70 ? -15.054 1.809 2.667 1.00 86.31 70 GLY A O 1
ATOM 542 N N . HIS A 1 71 ? -16.682 3.355 2.644 1.00 82.06 71 HIS A N 1
ATOM 543 C CA . HIS A 1 71 ? -17.221 2.932 1.356 1.00 82.06 71 HIS A CA 1
ATOM 544 C C . HIS A 1 71 ? -16.135 3.003 0.270 1.00 82.06 71 HIS A C 1
ATOM 546 O O . HIS A 1 71 ? -15.437 4.004 0.165 1.00 82.06 71 HIS A O 1
ATOM 552 N N . GLY A 1 72 ? -15.969 1.931 -0.509 1.00 82.75 72 GLY A N 1
ATOM 553 C CA . GLY A 1 72 ? -14.922 1.838 -1.537 1.00 82.75 72 GLY A CA 1
ATOM 554 C C . GLY A 1 72 ? -13.561 1.330 -1.047 1.00 82.75 72 GLY A C 1
ATOM 555 O O . GLY A 1 72 ? -12.744 0.943 -1.885 1.00 82.75 72 GLY A O 1
ATOM 556 N N . GLY A 1 73 ? -13.355 1.230 0.272 1.00 84.69 73 GLY A N 1
ATOM 557 C CA . GLY A 1 73 ? -12.112 0.737 0.869 1.00 84.69 73 GLY A CA 1
ATOM 558 C C . GLY A 1 73 ? -11.005 1.784 0.960 1.00 84.69 73 GLY A C 1
ATOM 559 O O . GLY A 1 73 ? -9.860 1.413 1.167 1.00 84.69 73 GLY A O 1
ATOM 560 N N . ASP A 1 74 ? -11.309 3.070 0.802 1.00 85.56 74 ASP A N 1
ATOM 561 C CA . ASP A 1 74 ? -10.273 4.112 0.735 1.00 85.56 74 ASP A CA 1
ATOM 562 C C . ASP A 1 74 ? -9.822 4.592 2.129 1.00 85.56 74 ASP A C 1
ATOM 564 O O . ASP A 1 74 ? -8.685 5.025 2.307 1.00 85.56 74 ASP A O 1
ATOM 568 N N . VAL A 1 75 ? -10.700 4.461 3.132 1.00 88.50 75 VAL A N 1
ATOM 569 C CA . VAL A 1 75 ? -10.468 4.885 4.522 1.00 88.50 75 VAL A CA 1
ATOM 570 C C . VAL A 1 75 ? -10.709 3.716 5.472 1.00 88.50 75 VAL A C 1
ATOM 572 O O . VAL A 1 75 ? -11.706 3.010 5.336 1.00 88.50 75 VAL A O 1
ATOM 575 N N . VAL A 1 76 ? -9.857 3.538 6.478 1.00 91.56 76 VAL A N 1
ATOM 576 C CA . VAL A 1 76 ? -10.084 2.599 7.588 1.00 91.56 76 VAL A CA 1
ATOM 577 C C . VAL A 1 76 ? -10.092 3.370 8.893 1.00 91.56 76 VAL A C 1
ATOM 579 O O . VAL A 1 76 ? -9.148 4.096 9.189 1.00 91.56 76 VAL A O 1
ATOM 582 N N . THR A 1 77 ? -11.147 3.203 9.685 1.00 91.19 77 THR A N 1
ATOM 583 C CA . THR A 1 77 ? -11.185 3.707 11.059 1.00 91.19 77 THR A CA 1
ATOM 584 C C . THR A 1 77 ? -10.705 2.611 11.995 1.00 91.19 77 THR A C 1
ATOM 586 O O . THR A 1 77 ? -11.212 1.486 11.979 1.00 91.19 77 THR A O 1
ATOM 589 N N . LEU A 1 78 ? -9.721 2.953 12.808 1.00 90.62 78 LEU A N 1
ATOM 590 C CA . LEU A 1 78 ? -9.032 2.082 13.741 1.00 90.62 78 LEU A CA 1
ATOM 591 C C . LEU A 1 78 ? -9.239 2.607 15.162 1.00 90.62 78 LEU A C 1
ATOM 593 O O . LEU A 1 78 ? -9.352 3.815 15.363 1.00 90.62 78 LEU A O 1
ATOM 597 N N . SER A 1 79 ? -9.235 1.722 16.148 1.00 88.50 79 SER A N 1
ATOM 598 C CA . SER A 1 79 ? -9.135 2.087 17.563 1.00 88.50 79 SER A CA 1
ATOM 599 C C . SER A 1 79 ? -7.986 1.336 18.213 1.00 88.50 79 SER A C 1
ATOM 601 O O . SER A 1 79 ? -7.661 0.209 17.828 1.00 88.50 79 SER A O 1
ATOM 603 N N . THR A 1 80 ? -7.346 1.964 19.190 1.00 86.00 80 THR A N 1
ATOM 604 C CA . THR A 1 80 ? -6.284 1.329 19.970 1.00 86.00 80 THR A CA 1
ATOM 605 C C . THR A 1 80 ? -6.880 0.313 20.938 1.00 86.00 80 THR A C 1
ATOM 607 O O . THR A 1 80 ? -7.914 0.562 21.562 1.00 86.00 80 THR A O 1
ATOM 610 N N . THR A 1 81 ? -6.214 -0.832 21.091 1.00 77.62 81 THR A N 1
ATOM 611 C CA . THR A 1 81 ? -6.695 -1.925 21.956 1.00 77.62 81 THR A CA 1
ATOM 612 C C . THR A 1 81 ? -6.754 -1.506 23.429 1.00 77.62 81 THR A C 1
ATOM 614 O O . THR A 1 81 ? -7.655 -1.919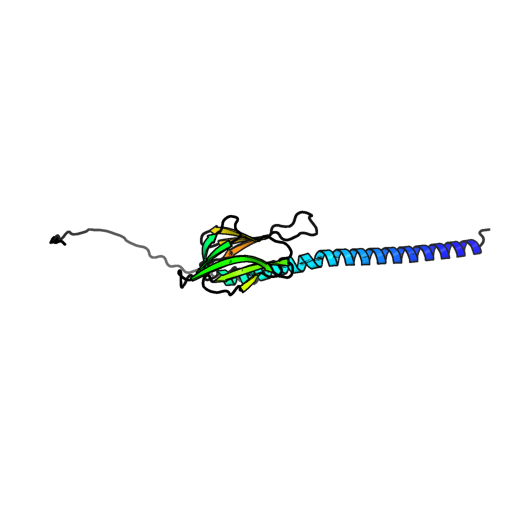 24.154 1.00 77.62 81 THR A O 1
ATOM 617 N N . GLU A 1 82 ? -5.828 -0.646 23.861 1.00 74.44 82 GLU A N 1
ATOM 618 C CA . GLU A 1 82 ? -5.753 -0.139 25.237 1.00 74.44 82 GLU A CA 1
ATOM 619 C C . GLU A 1 82 ? -6.785 0.956 25.538 1.00 74.44 82 GLU A C 1
ATOM 621 O O . GLU A 1 82 ? -7.276 1.047 26.658 1.00 74.44 82 GLU A O 1
ATOM 626 N N . ASN A 1 83 ? -7.138 1.775 24.542 1.00 70.19 83 ASN A N 1
ATOM 627 C CA . ASN A 1 83 ? -8.013 2.934 24.705 1.00 70.19 83 ASN A CA 1
ATOM 628 C C . ASN A 1 83 ? -8.967 3.055 23.515 1.00 70.19 83 ASN A C 1
ATOM 630 O O . ASN A 1 83 ? -8.732 3.814 22.577 1.00 70.19 83 ASN A O 1
ATOM 634 N N . GLN A 1 84 ? -10.105 2.365 23.600 1.00 69.12 84 GLN A N 1
ATOM 635 C CA . GLN A 1 84 ? -11.119 2.322 22.537 1.00 69.12 84 GLN A CA 1
ATOM 636 C C . GLN A 1 84 ? -11.716 3.696 22.166 1.00 69.12 84 GLN A C 1
ATOM 638 O O . GLN A 1 84 ? -12.452 3.799 21.190 1.00 69.12 84 GLN A O 1
ATOM 643 N N . HIS A 1 85 ? -11.449 4.744 22.950 1.00 68.06 85 HIS A N 1
ATOM 644 C CA . HIS A 1 85 ? -11.924 6.110 22.701 1.00 68.06 85 HIS A CA 1
ATOM 645 C C . HIS A 1 85 ? -10.984 6.920 21.798 1.00 68.06 85 HIS A C 1
ATOM 647 O O . HIS A 1 85 ? -11.388 7.962 21.287 1.00 68.06 85 HIS A O 1
ATOM 653 N N . VAL A 1 86 ? -9.749 6.454 21.579 1.00 74.00 86 VAL A N 1
ATOM 654 C CA . VAL A 1 86 ? -8.834 7.065 20.611 1.00 74.00 86 VAL A CA 1
ATOM 655 C C . VAL A 1 86 ? -9.059 6.388 19.268 1.00 74.00 86 VAL A C 1
ATOM 657 O O . VAL A 1 86 ? -8.817 5.189 19.120 1.00 74.00 86 VAL A O 1
ATOM 660 N N . THR A 1 87 ? -9.539 7.156 18.288 1.00 82.50 87 THR A N 1
ATOM 661 C CA . THR A 1 87 ? -9.690 6.657 16.922 1.00 82.50 87 THR A CA 1
ATOM 662 C C . THR A 1 87 ? -8.617 7.225 16.007 1.00 82.50 87 THR A C 1
ATOM 664 O O . THR A 1 87 ? -8.232 8.397 16.075 1.00 82.50 87 THR A O 1
ATOM 667 N N . HIS A 1 88 ? -8.134 6.355 15.134 1.00 87.94 88 HIS A N 1
ATOM 668 C CA . HIS A 1 88 ? -7.203 6.687 14.077 1.00 87.94 88 HIS A CA 1
ATOM 669 C C . HIS A 1 88 ? -7.870 6.431 12.731 1.00 87.94 88 HIS A C 1
ATOM 671 O O . HIS A 1 88 ? -8.664 5.503 12.584 1.00 87.94 88 HIS A O 1
ATOM 677 N N . GLN A 1 89 ? -7.536 7.234 11.733 1.00 90.56 89 GLN A N 1
ATOM 678 C CA . GLN A 1 89 ? -7.938 7.013 10.355 1.00 90.56 89 GLN A CA 1
ATOM 679 C C . GLN A 1 89 ? -6.713 6.686 9.521 1.00 90.56 89 GLN A C 1
ATOM 681 O O . GLN A 1 89 ? -5.759 7.459 9.472 1.00 90.56 89 GLN A O 1
ATOM 686 N N . LEU A 1 90 ? -6.759 5.541 8.855 1.00 90.38 90 LEU A N 1
ATOM 687 C CA . LEU A 1 90 ? -5.828 5.178 7.805 1.00 90.38 90 LEU A CA 1
ATOM 688 C C . LEU A 1 90 ? -6.445 5.588 6.470 1.00 90.38 90 LEU A C 1
ATOM 690 O O . LEU A 1 90 ? -7.567 5.184 6.166 1.00 90.38 90 LEU A O 1
ATOM 694 N N . ASN A 1 91 ? -5.741 6.392 5.683 1.00 87.88 91 ASN A N 1
ATOM 695 C CA . ASN A 1 91 ? -6.235 6.857 4.390 1.00 87.88 91 ASN A CA 1
ATOM 696 C C . ASN A 1 91 ? -5.094 6.970 3.375 1.00 87.88 91 ASN A C 1
ATOM 698 O O . ASN A 1 91 ? -3.916 7.056 3.737 1.00 87.88 91 ASN A O 1
ATOM 702 N N . THR A 1 92 ? -5.445 6.997 2.096 1.00 85.00 92 THR A N 1
ATOM 703 C CA . THR A 1 92 ? -4.516 7.307 1.012 1.00 85.00 92 THR A CA 1
ATOM 704 C C . THR A 1 92 ? -4.498 8.804 0.723 1.00 85.00 92 THR A C 1
ATOM 706 O O . THR A 1 92 ? -5.515 9.493 0.767 1.00 85.00 92 THR A O 1
ATOM 709 N N . TYR A 1 93 ? -3.317 9.339 0.439 1.00 80.81 93 TYR A N 1
ATOM 710 C CA . TYR A 1 93 ? -3.122 10.749 0.124 1.00 80.81 93 TYR A CA 1
ATOM 711 C C . TYR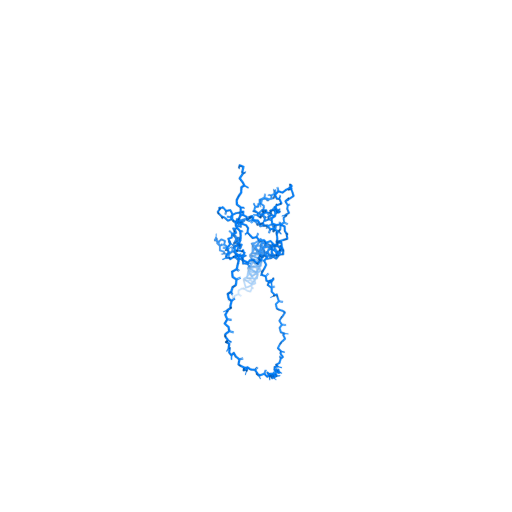 A 1 93 ? -2.155 10.900 -1.041 1.00 80.81 93 TYR A C 1
ATOM 713 O O . TYR A 1 93 ? -1.263 10.073 -1.216 1.00 80.81 93 TYR A O 1
ATOM 721 N N . ARG A 1 94 ? -2.274 11.994 -1.794 1.00 81.56 94 ARG A N 1
ATOM 722 C CA . ARG A 1 94 ? -1.334 12.343 -2.862 1.00 81.56 94 ARG A CA 1
ATOM 723 C C . ARG A 1 94 ? -0.426 13.488 -2.428 1.00 81.56 94 ARG A C 1
ATOM 725 O O . ARG A 1 94 ? -0.891 14.596 -2.182 1.00 81.56 94 ARG A O 1
ATOM 732 N N . ASN A 1 95 ? 0.870 13.225 -2.292 1.00 76.50 95 ASN A N 1
ATOM 733 C CA . ASN A 1 95 ? 1.841 14.222 -1.848 1.00 76.50 95 ASN A CA 1
ATOM 734 C C . ASN A 1 95 ? 2.065 15.332 -2.897 1.00 76.50 95 ASN A C 1
ATOM 736 O O . ASN A 1 95 ? 1.629 15.230 -4.041 1.00 76.50 95 ASN A O 1
ATOM 740 N N . ALA A 1 96 ? 2.789 16.392 -2.518 1.00 78.25 96 ALA A N 1
ATOM 741 C CA . ALA A 1 96 ? 3.065 17.538 -3.396 1.00 78.25 96 ALA A CA 1
ATOM 742 C C . ALA A 1 96 ? 3.853 17.181 -4.674 1.00 78.25 96 ALA A C 1
ATOM 744 O O . ALA A 1 96 ? 3.832 17.937 -5.639 1.00 78.25 96 ALA A O 1
ATOM 745 N N . LYS A 1 97 ? 4.537 16.029 -4.690 1.00 76.94 97 LYS A N 1
ATOM 746 C CA . LYS A 1 97 ? 5.259 15.501 -5.857 1.00 76.94 97 LYS A CA 1
ATOM 747 C C . LYS A 1 97 ? 4.364 14.652 -6.768 1.00 76.94 97 LYS A C 1
ATOM 749 O O . LYS A 1 97 ? 4.835 14.167 -7.788 1.00 76.94 97 LYS A O 1
ATOM 754 N N . GLY A 1 98 ? 3.093 14.465 -6.409 1.00 74.50 98 GLY A N 1
ATOM 755 C CA . GLY A 1 98 ? 2.138 13.662 -7.163 1.00 74.50 98 GLY A CA 1
ATOM 756 C C . GLY A 1 98 ? 2.159 12.166 -6.841 1.00 74.50 98 GLY A C 1
ATOM 757 O O . GLY A 1 98 ? 1.380 11.438 -7.454 1.00 74.50 98 GLY A O 1
ATOM 758 N N . ASN A 1 99 ? 2.967 11.715 -5.876 1.00 77.56 99 ASN A N 1
ATOM 759 C CA . ASN A 1 99 ? 3.011 10.309 -5.465 1.00 77.56 99 ASN A CA 1
ATOM 760 C C . ASN A 1 99 ? 1.945 10.030 -4.403 1.00 77.56 99 ASN A C 1
ATOM 762 O O . ASN A 1 99 ? 1.697 10.852 -3.515 1.00 77.56 99 ASN A O 1
ATOM 766 N N . TRP A 1 100 ? 1.359 8.846 -4.458 1.00 80.38 100 TRP A N 1
ATOM 767 C CA . TRP A 1 100 ? 0.465 8.325 -3.439 1.00 80.38 100 TRP A CA 1
ATOM 768 C C . TRP A 1 100 ? 1.233 7.875 -2.189 1.00 80.38 100 TRP A C 1
ATOM 770 O O . TRP A 1 100 ? 2.415 7.523 -2.231 1.00 80.38 100 TRP A O 1
ATOM 780 N N . GLN A 1 101 ? 0.556 7.917 -1.049 1.00 83.00 101 GLN A N 1
ATOM 781 C CA . GLN A 1 101 ? 1.072 7.477 0.242 1.00 83.00 101 GLN A CA 1
ATOM 782 C C . GLN A 1 101 ? -0.079 7.059 1.154 1.00 83.00 101 GLN A C 1
ATOM 784 O O . GLN A 1 101 ? -1.173 7.619 1.063 1.00 83.00 101 GLN A O 1
ATOM 789 N N . ILE A 1 102 ? 0.177 6.105 2.044 1.00 87.62 102 ILE A N 1
ATOM 790 C CA . ILE A 1 102 ? -0.746 5.729 3.117 1.00 87.62 102 ILE A CA 1
ATOM 791 C C . ILE A 1 102 ? -0.374 6.540 4.354 1.00 87.62 102 ILE A C 1
ATOM 793 O O . ILE A 1 102 ? 0.801 6.616 4.725 1.00 87.62 102 ILE A O 1
ATOM 797 N N . ARG A 1 103 ? -1.372 7.158 4.981 1.00 87.31 103 ARG A N 1
ATOM 798 C CA . ARG A 1 103 ? -1.208 7.999 6.165 1.00 87.31 103 ARG A CA 1
ATOM 799 C C . ARG A 1 103 ? -2.123 7.557 7.284 1.00 87.31 103 ARG A C 1
ATOM 801 O O . ARG A 1 103 ? -3.286 7.244 7.037 1.00 87.31 103 ARG A O 1
ATOM 808 N N . ALA A 1 104 ? -1.601 7.634 8.497 1.00 88.50 104 ALA A N 1
ATOM 809 C CA . ALA A 1 104 ? -2.399 7.622 9.704 1.00 88.50 104 ALA A CA 1
ATOM 810 C C . ALA A 1 104 ? -2.704 9.053 10.150 1.00 88.50 104 ALA A C 1
ATOM 812 O O . ALA A 1 104 ? -1.842 9.934 10.119 1.00 88.50 104 ALA A O 1
ATOM 813 N N . GLN A 1 105 ? -3.936 9.273 10.584 1.00 88.06 105 GLN A N 1
ATOM 814 C CA . GLN A 1 105 ? -4.385 10.506 11.208 1.00 88.06 105 GLN A CA 1
ATOM 815 C C . GLN A 1 105 ? -5.043 10.171 12.541 1.00 88.06 105 GLN A C 1
ATOM 817 O O . GLN A 1 105 ? -5.889 9.284 12.613 1.00 88.06 105 GLN A O 1
ATOM 822 N N . ASN A 1 106 ? -4.674 10.882 13.601 1.00 82.12 106 ASN A N 1
ATOM 823 C CA . ASN A 1 106 ? -5.429 10.834 14.846 1.00 82.12 106 ASN A CA 1
ATOM 824 C C . ASN A 1 106 ? -6.643 11.764 14.718 1.00 82.12 106 ASN A C 1
ATOM 826 O O . ASN A 1 106 ? -6.504 12.898 14.263 1.00 82.12 106 ASN A O 1
ATOM 830 N N . GLN A 1 107 ? -7.826 11.315 15.136 1.00 66.69 107 GLN A N 1
ATOM 831 C CA . GLN A 1 107 ? -9.034 12.143 15.104 1.00 66.69 107 GLN A CA 1
ATOM 832 C C . GLN A 1 107 ? -8.894 13.431 15.946 1.00 66.69 107 GLN A C 1
ATOM 834 O O . GLN A 1 107 ? -9.622 14.393 15.711 1.00 66.69 107 GLN A O 1
ATOM 839 N N . SER A 1 108 ? -7.947 13.472 16.897 1.00 62.78 108 SER A N 1
ATOM 840 C CA . SER A 1 108 ? -7.724 14.609 17.801 1.00 62.78 108 SER A CA 1
ATOM 841 C C . SER A 1 108 ? -6.574 15.561 17.416 1.00 62.78 108 SER A C 1
ATOM 843 O O . SER A 1 108 ? -6.324 16.504 18.171 1.00 62.78 108 SER A O 1
ATOM 845 N N . SER A 1 109 ? -5.845 15.359 16.309 1.00 58.25 109 SER A N 1
ATOM 846 C CA . SER A 1 109 ? -4.732 16.253 15.930 1.00 58.25 109 SER A CA 1
ATOM 847 C C . SER A 1 109 ? -4.511 16.387 14.414 1.00 58.25 109 SER A C 1
ATOM 849 O O . SER A 1 109 ? -4.821 15.494 13.632 1.00 58.25 109 SER A O 1
ATOM 851 N N . GLU A 1 110 ? -3.922 17.518 13.999 1.00 54.09 110 GLU A N 1
ATOM 852 C CA . GLU A 1 110 ? -3.485 17.831 12.618 1.00 54.09 110 GLU A CA 1
ATOM 853 C C . GLU A 1 110 ? -2.290 16.977 12.129 1.00 54.09 110 GLU A C 1
ATOM 855 O O . GLU A 1 110 ? -1.774 17.171 11.026 1.00 54.09 110 GLU A O 1
ATOM 860 N N . GLY A 1 111 ? -1.815 16.029 12.942 1.00 57.78 111 GLY A N 1
ATOM 861 C CA . GLY A 1 111 ? -0.650 15.207 12.638 1.00 57.78 111 GLY A CA 1
ATOM 862 C C . GLY A 1 111 ? -0.991 14.079 11.671 1.00 57.78 111 GLY A C 1
ATOM 863 O O . GLY A 1 111 ? -1.599 13.083 12.058 1.00 57.78 111 GLY A O 1
ATOM 864 N N . HIS A 1 112 ? -0.566 14.221 10.419 1.00 70.50 112 HIS A N 1
ATOM 865 C CA . HIS A 1 112 ? -0.560 13.128 9.455 1.00 70.50 112 HIS A CA 1
ATOM 866 C C . HIS A 1 112 ? 0.800 12.431 9.467 1.00 70.50 112 HIS A C 1
ATOM 868 O O . HIS A 1 112 ? 1.785 13.008 9.000 1.00 70.50 112 HIS A O 1
ATOM 874 N N . GLU A 1 113 ? 0.850 11.185 9.930 1.00 79.44 113 GLU A N 1
ATOM 875 C CA . GLU A 1 113 ? 2.067 10.378 9.860 1.00 79.44 113 GLU A CA 1
ATOM 876 C C . GLU A 1 113 ? 2.071 9.556 8.562 1.00 79.44 113 GLU A C 1
ATOM 878 O O . GLU A 1 113 ? 1.139 8.780 8.320 1.00 79.44 113 GLU A O 1
ATOM 883 N N . PRO A 1 114 ? 3.059 9.752 7.670 1.00 82.31 114 PRO A N 1
ATOM 884 C CA . PRO A 1 114 ? 3.221 8.897 6.506 1.00 82.31 114 PRO A CA 1
ATOM 885 C C . PRO A 1 114 ? 3.758 7.528 6.935 1.00 82.31 114 PRO A C 1
ATOM 887 O O . PRO A 1 114 ? 4.831 7.451 7.517 1.00 82.31 114 PRO A O 1
ATOM 890 N N . ILE A 1 115 ? 3.027 6.466 6.597 1.00 84.50 115 ILE A N 1
ATOM 891 C CA . ILE A 1 115 ? 3.428 5.078 6.875 1.00 84.50 115 ILE A CA 1
ATOM 892 C C . ILE A 1 115 ? 4.047 4.471 5.618 1.00 84.50 115 ILE A C 1
ATOM 894 O O . ILE A 1 115 ? 5.186 4.031 5.615 1.00 84.50 115 ILE A O 1
ATOM 898 N N . VAL A 1 116 ? 3.317 4.518 4.500 1.00 84.50 116 VAL A N 1
ATOM 899 C CA . VAL A 1 116 ? 3.813 4.042 3.201 1.00 84.50 116 VAL A CA 1
ATOM 900 C C . VAL A 1 116 ? 3.999 5.236 2.296 1.00 84.50 116 VAL A C 1
ATOM 902 O O . VAL A 1 116 ? 3.050 5.987 2.086 1.00 84.50 116 VAL A O 1
ATOM 905 N N . THR A 1 117 ? 5.193 5.420 1.739 1.00 75.56 117 THR A N 1
ATOM 906 C CA . THR A 1 117 ? 5.518 6.580 0.897 1.00 75.56 117 THR A CA 1
ATOM 907 C C . THR A 1 117 ? 5.900 6.181 -0.524 1.00 75.56 117 THR A C 1
ATOM 909 O O . THR A 1 117 ? 6.202 5.026 -0.800 1.00 75.56 117 THR A O 1
ATOM 912 N N . ASN A 1 118 ? 5.897 7.168 -1.427 1.00 70.56 118 ASN A N 1
ATOM 913 C CA . ASN A 1 118 ? 6.376 7.045 -2.809 1.00 70.56 118 ASN A CA 1
ATOM 914 C C . ASN A 1 118 ? 5.668 5.978 -3.657 1.00 70.56 118 ASN A C 1
ATOM 916 O O . ASN A 1 118 ? 6.289 5.374 -4.520 1.00 70.56 118 ASN A O 1
ATOM 920 N N . LEU A 1 119 ? 4.360 5.791 -3.479 1.00 73.31 119 LEU A N 1
ATOM 921 C CA . LEU A 1 119 ? 3.573 4.959 -4.386 1.00 73.31 119 LEU A CA 1
ATOM 922 C C . LEU A 1 119 ? 3.334 5.750 -5.682 1.00 73.31 119 LEU A C 1
ATOM 924 O O . LEU A 1 119 ? 2.581 6.722 -5.674 1.00 73.31 119 LEU A O 1
ATOM 928 N N . ALA A 1 120 ? 3.979 5.379 -6.788 1.00 61.41 120 ALA A N 1
ATOM 929 C CA . ALA A 1 120 ? 3.978 6.203 -8.000 1.00 61.41 120 ALA A CA 1
ATOM 930 C C . ALA A 1 120 ? 2.581 6.480 -8.606 1.00 61.41 120 ALA A C 1
ATOM 932 O O . ALA A 1 120 ? 2.378 7.575 -9.124 1.00 61.41 120 ALA A O 1
ATOM 933 N N . ASP A 1 121 ? 1.605 5.556 -8.520 1.00 61.78 121 ASP A N 1
ATOM 934 C CA . ASP A 1 121 ? 0.326 5.720 -9.247 1.00 61.78 121 ASP A CA 1
ATOM 935 C C . ASP A 1 121 ? -0.895 4.936 -8.698 1.00 61.78 121 ASP A C 1
ATOM 937 O O . ASP A 1 121 ? -1.783 4.532 -9.448 1.00 61.78 121 ASP A O 1
ATOM 941 N N . HIS A 1 122 ? -0.969 4.656 -7.387 1.00 69.19 122 HIS A N 1
ATOM 942 C CA . HIS A 1 122 ? -1.862 3.586 -6.906 1.00 69.19 122 HIS A CA 1
ATOM 943 C C . HIS A 1 122 ? -2.892 4.014 -5.873 1.00 69.19 122 HIS A C 1
ATOM 945 O O . HIS A 1 122 ? -2.562 4.412 -4.759 1.00 69.19 122 HIS A O 1
ATOM 951 N N . GLN A 1 123 ? -4.160 3.805 -6.238 1.00 72.31 123 GLN A N 1
ATOM 952 C CA . GLN A 1 123 ? -5.256 3.671 -5.286 1.00 72.31 123 GLN A CA 1
ATOM 953 C C . GLN A 1 123 ? -5.014 2.405 -4.460 1.00 72.31 123 GLN A C 1
ATOM 955 O O . GLN A 1 123 ? -5.029 1.291 -4.995 1.00 72.31 123 GLN A O 1
ATOM 960 N N . VAL A 1 124 ? -4.751 2.586 -3.169 1.00 84.00 124 VAL A N 1
ATOM 961 C CA . VAL A 1 124 ? -4.724 1.486 -2.206 1.00 84.00 124 VAL A CA 1
ATOM 962 C C . VAL A 1 124 ? -6.134 1.300 -1.675 1.00 84.00 124 VAL A C 1
ATOM 964 O O . VAL A 1 124 ? -6.770 2.269 -1.273 1.00 84.00 124 VAL A O 1
ATOM 967 N N . LYS A 1 125 ? -6.609 0.056 -1.673 1.00 89.88 125 LYS A N 1
ATOM 968 C CA . LYS A 1 125 ? -7.904 -0.312 -1.108 1.00 89.88 125 LYS A CA 1
ATOM 969 C C . LYS A 1 125 ? -7.731 -1.253 0.063 1.00 89.88 125 LYS A C 1
ATOM 971 O O . LYS A 1 125 ? -7.011 -2.247 -0.019 1.00 89.88 125 LYS A O 1
ATOM 976 N N . PHE A 1 126 ? -8.453 -0.956 1.123 1.00 91.56 126 PHE A N 1
ATOM 977 C CA . PHE A 1 126 ? -8.541 -1.745 2.329 1.00 91.56 126 PHE A CA 1
ATOM 978 C C . PHE A 1 126 ? -9.820 -2.572 2.320 1.00 91.56 126 PHE A C 1
ATOM 980 O O . PHE A 1 126 ? -10.890 -2.110 1.919 1.00 91.56 126 PHE A O 1
ATOM 987 N N . SER A 1 127 ? -9.722 -3.808 2.789 1.00 92.44 127 SER A N 1
ATOM 988 C CA . SER A 1 127 ? -10.881 -4.665 3.014 1.00 92.44 127 SER A CA 1
ATOM 989 C C . SER A 1 127 ? -10.653 -5.521 4.247 1.00 92.44 127 SER A C 1
ATOM 991 O O . SER A 1 127 ? -9.563 -6.049 4.457 1.00 92.44 127 SER A O 1
ATOM 993 N N . LEU A 1 128 ? -11.674 -5.639 5.090 1.00 90.44 128 LEU A N 1
ATOM 994 C CA . LEU A 1 128 ? -11.594 -6.483 6.272 1.00 90.44 128 LEU A CA 1
ATOM 995 C C . LEU A 1 128 ? -11.846 -7.935 5.854 1.00 90.44 128 LEU A C 1
ATOM 997 O O . LEU A 1 128 ? -12.932 -8.254 5.373 1.00 90.44 128 LEU A O 1
ATOM 1001 N N . VAL A 1 129 ? -10.846 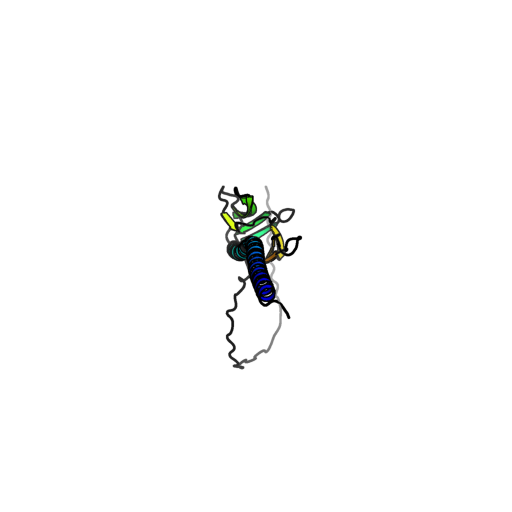-8.801 6.019 1.00 90.06 129 VAL A N 1
ATOM 1002 C CA . VAL A 1 129 ? -10.971 -10.240 5.716 1.00 90.06 129 VAL A CA 1
ATOM 1003 C C . VAL A 1 129 ? -11.541 -10.978 6.920 1.00 90.06 129 VAL A C 1
ATOM 1005 O O . VAL A 1 129 ? -12.385 -11.859 6.785 1.00 90.06 129 VAL A O 1
ATOM 1008 N N . SER A 1 130 ? -11.087 -10.607 8.115 1.00 87.94 130 SER A N 1
ATOM 1009 C CA . SER A 1 130 ? -11.594 -11.119 9.387 1.00 87.94 130 SER A CA 1
ATOM 1010 C C . SER A 1 130 ? -11.395 -10.078 10.485 1.00 87.94 130 SER A C 1
ATOM 1012 O O . SER A 1 130 ? -10.745 -9.060 10.264 1.00 87.94 130 SER A O 1
ATOM 1014 N N . SER A 1 131 ? -11.865 -10.358 11.702 1.00 82.75 131 SER A N 1
ATOM 1015 C CA . SER A 1 131 ? -11.604 -9.509 12.873 1.00 82.75 131 SER A CA 1
ATOM 1016 C C . SER A 1 131 ? -10.117 -9.348 13.227 1.00 82.75 131 SER A C 1
ATOM 1018 O O . SER A 1 131 ? -9.801 -8.542 14.097 1.00 82.75 131 SER A O 1
ATOM 1020 N N . ARG A 1 132 ? -9.212 -10.103 12.583 1.00 86.50 132 ARG A N 1
ATOM 1021 C CA . ARG A 1 132 ? -7.759 -10.082 12.827 1.00 86.50 132 ARG A CA 1
ATOM 1022 C C . ARG A 1 132 ? -6.900 -9.890 11.578 1.00 86.50 132 ARG A C 1
ATOM 1024 O O . ARG A 1 132 ? -5.678 -9.871 11.695 1.00 86.50 132 ARG A O 1
ATOM 1031 N N . LEU A 1 133 ? -7.510 -9.745 10.401 1.00 90.38 133 LEU A N 1
ATOM 1032 C CA . LEU A 1 133 ? -6.784 -9.580 9.142 1.00 90.38 133 LEU A CA 1
ATOM 1033 C C . LEU A 1 133 ? -7.385 -8.453 8.310 1.00 90.38 133 LEU A C 1
ATOM 1035 O O . LEU A 1 133 ? -8.555 -8.511 7.910 1.00 90.38 133 LEU A O 1
ATOM 1039 N N . LEU A 1 134 ? -6.547 -7.463 8.015 1.00 92.38 134 LEU A N 1
ATOM 1040 C CA . LEU A 1 134 ? -6.845 -6.375 7.098 1.00 92.38 134 LEU A CA 1
ATOM 1041 C C . LEU A 1 134 ? -6.126 -6.633 5.775 1.00 92.38 134 LEU A C 1
ATOM 1043 O O . LEU A 1 134 ? -4.900 -6.637 5.716 1.00 92.38 134 LEU A O 1
ATOM 1047 N N . ARG A 1 135 ? -6.887 -6.813 4.699 1.00 93.12 135 ARG A N 1
ATOM 1048 C CA . ARG A 1 135 ? -6.328 -6.909 3.355 1.00 93.12 135 ARG A CA 1
ATOM 1049 C C . ARG A 1 135 ? -6.075 -5.532 2.793 1.00 93.12 135 ARG A C 1
ATOM 1051 O O . ARG A 1 135 ? -6.982 -4.696 2.750 1.00 93.12 135 ARG A O 1
ATOM 1058 N N . VAL A 1 136 ? -4.867 -5.350 2.287 1.00 91.00 136 VAL A N 1
ATOM 1059 C CA . VAL A 1 136 ? -4.433 -4.149 1.592 1.00 91.00 136 VAL A CA 1
ATOM 1060 C C . VAL A 1 136 ? -4.134 -4.517 0.143 1.00 91.00 136 VAL A C 1
ATOM 1062 O O . VAL A 1 136 ? -3.300 -5.379 -0.131 1.00 91.00 136 VAL A O 1
ATOM 1065 N N . ARG A 1 137 ? -4.842 -3.876 -0.789 1.00 89.06 137 ARG A N 1
ATOM 1066 C CA . ARG A 1 137 ? -4.714 -4.088 -2.233 1.00 89.06 137 ARG A CA 1
ATOM 1067 C C . ARG A 1 137 ? -4.148 -2.835 -2.891 1.00 89.06 137 ARG A C 1
ATOM 1069 O O . ARG A 1 137 ? -4.747 -1.772 -2.756 1.00 89.06 137 ARG A O 1
ATOM 1076 N N . ALA A 1 138 ? -3.059 -2.959 -3.643 1.00 84.69 138 ALA A N 1
ATOM 1077 C CA . ALA A 1 138 ? -2.429 -1.861 -4.371 1.00 84.69 138 ALA A CA 1
ATOM 1078 C C . ALA A 1 138 ? -2.253 -2.155 -5.868 1.00 84.69 138 ALA A C 1
ATOM 1080 O O . ALA A 1 138 ? -1.854 -3.239 -6.284 1.00 84.69 138 ALA A O 1
ATOM 1081 N N . HIS A 1 139 ? -2.564 -1.132 -6.659 1.00 78.88 139 HIS A N 1
ATOM 1082 C CA . HIS A 1 139 ? -2.514 -1.028 -8.120 1.00 78.88 139 HIS A CA 1
ATOM 1083 C C . HIS A 1 139 ? -1.170 -1.105 -8.875 1.00 78.88 139 HIS A C 1
ATOM 1085 O O . HIS A 1 139 ? -1.159 -0.515 -9.938 1.00 78.88 139 HIS A O 1
ATOM 1091 N N . LEU A 1 140 ? -0.041 -1.622 -8.378 1.00 73.44 140 LEU A N 1
ATOM 1092 C CA . LEU A 1 140 ? 1.295 -1.187 -8.871 1.00 73.44 140 LEU A CA 1
ATOM 1093 C C . LEU A 1 140 ? 1.507 -1.316 -10.406 1.00 73.44 140 LEU A C 1
ATOM 1095 O O . LEU A 1 140 ? 1.023 -2.269 -11.024 1.00 73.44 140 LEU A O 1
ATOM 1099 N N . PRO A 1 141 ? 2.265 -0.408 -11.054 1.00 65.62 141 PRO A N 1
ATOM 1100 C CA . PRO A 1 141 ? 2.373 -0.379 -12.497 1.00 65.62 141 PRO A CA 1
ATOM 1101 C C . PRO A 1 141 ? 3.312 -1.503 -12.929 1.00 65.62 141 PRO A C 1
ATOM 1103 O O . PRO A 1 141 ? 4.378 -1.721 -12.347 1.00 65.62 141 PRO A O 1
ATOM 1106 N N . ASP A 1 142 ? 2.928 -2.228 -13.971 1.00 65.06 142 ASP A N 1
ATOM 1107 C CA . ASP A 1 142 ? 3.808 -3.203 -14.589 1.00 65.06 142 ASP A CA 1
ATOM 1108 C C . ASP A 1 142 ? 4.276 -2.663 -15.932 1.00 65.06 142 ASP A C 1
ATOM 1110 O O . ASP A 1 142 ? 3.483 -2.312 -16.797 1.00 65.06 142 ASP A O 1
ATOM 1114 N N . VAL A 1 143 ? 5.588 -2.549 -16.104 1.00 57.31 143 VAL A N 1
ATOM 1115 C CA . VAL A 1 143 ? 6.159 -2.077 -17.369 1.00 57.31 143 VAL A CA 1
ATOM 1116 C C . VAL A 1 143 ? 6.203 -3.218 -18.392 1.00 57.31 143 VAL A C 1
ATOM 1118 O O . VAL A 1 143 ? 6.274 -2.954 -19.591 1.00 57.31 143 VAL A O 1
ATOM 1121 N N . GLN A 1 144 ? 6.100 -4.483 -17.953 1.00 55.91 144 GLN A N 1
ATOM 1122 C CA . GLN A 1 144 ? 5.988 -5.639 -18.852 1.00 55.91 144 GLN A CA 1
ATOM 1123 C C . GLN A 1 144 ? 4.554 -5.896 -19.328 1.00 55.91 144 GLN A C 1
ATOM 1125 O O . GLN A 1 144 ? 4.362 -6.382 -20.442 1.00 55.91 144 GLN A O 1
ATOM 1130 N N . HIS A 1 145 ? 3.547 -5.532 -18.534 1.00 53.72 145 HIS A N 1
ATOM 1131 C CA . HIS A 1 145 ? 2.142 -5.720 -18.874 1.00 53.72 145 HIS A CA 1
ATOM 1132 C C . HIS A 1 145 ? 1.451 -4.355 -18.866 1.00 53.72 145 HIS A C 1
ATOM 1134 O O . HIS A 1 145 ? 1.337 -3.727 -17.828 1.00 53.72 145 HIS A O 1
ATOM 1140 N N . GLN A 1 146 ? 0.921 -3.896 -20.007 1.00 52.38 146 GLN A N 1
ATOM 1141 C CA . GLN A 1 146 ? 0.166 -2.626 -20.113 1.00 52.38 146 GLN A CA 1
ATOM 1142 C C . GLN A 1 146 ? -1.004 -2.495 -19.112 1.00 52.38 146 GLN A C 1
ATOM 1144 O O . GLN A 1 146 ? -1.577 -1.419 -18.957 1.00 52.38 146 GLN A O 1
ATOM 1149 N N . LYS A 1 147 ? -1.380 -3.594 -18.451 1.00 57.84 147 LYS A N 1
ATOM 1150 C CA . LYS A 1 147 ? -2.251 -3.627 -17.281 1.00 57.84 147 LYS A CA 1
ATOM 1151 C C . LYS A 1 147 ? -1.369 -3.823 -16.049 1.00 57.84 147 LYS A C 1
ATOM 1153 O O . LYS A 1 147 ? -0.668 -4.828 -15.981 1.00 57.84 147 LYS A O 1
ATOM 1158 N N . GLY A 1 148 ? -1.415 -2.879 -15.110 1.00 67.19 148 GLY A N 1
ATOM 1159 C CA . GLY A 1 148 ? -0.682 -2.970 -13.848 1.00 67.19 148 GLY A CA 1
ATOM 1160 C C . GLY A 1 148 ? -0.939 -4.279 -13.095 1.00 67.19 148 GLY A C 1
ATOM 1161 O O . GLY A 1 148 ? -1.904 -5.007 -13.350 1.00 67.19 148 GLY A O 1
ATOM 1162 N N . VAL A 1 149 ? -0.044 -4.598 -12.166 1.00 76.00 149 VAL A N 1
ATOM 1163 C CA . VAL A 1 149 ? -0.137 -5.793 -11.327 1.00 76.00 149 VAL A CA 1
ATOM 1164 C C . VAL A 1 149 ? -0.824 -5.420 -10.023 1.00 76.00 149 VAL A C 1
ATOM 1166 O O . VAL A 1 149 ? -0.469 -4.454 -9.352 1.00 76.00 149 VAL A O 1
ATOM 1169 N N . ILE A 1 150 ? -1.824 -6.211 -9.650 1.00 82.06 150 ILE A N 1
ATOM 1170 C CA . ILE A 1 150 ? -2.496 -6.065 -8.364 1.00 82.06 150 ILE A CA 1
ATOM 1171 C C . ILE A 1 150 ? -1.647 -6.770 -7.304 1.00 82.06 150 ILE A C 1
ATOM 1173 O O . ILE A 1 150 ? -1.444 -7.981 -7.371 1.00 82.06 150 ILE A O 1
ATOM 1177 N N . TYR A 1 151 ? -1.181 -6.009 -6.320 1.00 82.94 151 TYR A N 1
ATOM 1178 C CA . TYR A 1 151 ? -0.522 -6.527 -5.128 1.00 82.94 151 TYR A CA 1
ATOM 1179 C C . TYR A 1 151 ? -1.538 -6.605 -4.001 1.00 82.94 151 TYR A C 1
ATOM 1181 O O . TYR A 1 151 ? -2.219 -5.625 -3.709 1.00 82.94 151 TYR A O 1
ATOM 1189 N N . GLU A 1 152 ? -1.643 -7.768 -3.373 1.00 89.06 152 GLU A N 1
ATOM 1190 C CA . GLU A 1 152 ? -2.508 -7.999 -2.220 1.00 89.06 152 GLU A CA 1
ATOM 1191 C C . GLU A 1 152 ? -1.684 -8.573 -1.084 1.00 89.06 152 GLU A C 1
ATOM 1193 O O . GLU A 1 152 ? -0.893 -9.495 -1.287 1.00 89.06 152 GLU A O 1
ATOM 1198 N N . ILE A 1 153 ? -1.887 -8.028 0.110 1.00 88.81 153 ILE A N 1
ATOM 1199 C CA . ILE A 1 153 ? -1.307 -8.558 1.335 1.00 88.81 153 ILE A CA 1
ATOM 1200 C C . ILE A 1 153 ? -2.344 -8.522 2.453 1.00 88.81 153 ILE A C 1
ATOM 1202 O O . ILE A 1 153 ? -3.090 -7.551 2.587 1.00 88.81 153 ILE A O 1
ATOM 1206 N N . ASP A 1 154 ? -2.381 -9.586 3.247 1.00 91.81 154 ASP A N 1
ATOM 1207 C CA . ASP A 1 154 ? -3.214 -9.679 4.441 1.00 91.81 154 ASP A CA 1
ATOM 1208 C C . ASP A 1 154 ? -2.344 -9.335 5.650 1.00 91.81 154 ASP A C 1
ATOM 1210 O O . ASP A 1 154 ? -1.426 -10.077 5.999 1.00 91.81 154 ASP A O 1
ATOM 1214 N N . LEU A 1 155 ? -2.608 -8.179 6.259 1.00 90.62 155 LEU A N 1
ATOM 1215 C CA . LEU A 1 155 ? -1.854 -7.676 7.400 1.00 90.62 155 LEU A CA 1
ATOM 1216 C C . LEU A 1 155 ? -2.549 -8.052 8.712 1.00 90.62 155 LEU A C 1
ATOM 1218 O O . LEU A 1 155 ? -3.774 -7.895 8.823 1.00 90.62 155 LEU A O 1
ATOM 1222 N N . PRO A 1 156 ? -1.791 -8.519 9.717 1.00 88.75 156 PRO A N 1
ATOM 1223 C CA . PRO A 1 156 ? -2.330 -8.729 11.049 1.00 88.75 156 PRO A CA 1
ATOM 1224 C C . PRO A 1 156 ? -2.739 -7.389 11.671 1.00 88.75 156 PRO A C 1
ATOM 1226 O O . PRO A 1 156 ? -2.007 -6.405 11.607 1.00 88.75 156 PRO A O 1
ATOM 1229 N N . ILE A 1 157 ? -3.915 -7.374 12.291 1.00 86.69 157 ILE A N 1
ATOM 1230 C CA . ILE A 1 157 ? -4.356 -6.331 13.230 1.00 86.69 157 ILE A CA 1
ATOM 1231 C C . ILE A 1 157 ? -4.425 -6.962 14.632 1.00 86.69 157 ILE A C 1
ATOM 1233 O O . ILE A 1 157 ? -4.309 -8.189 14.747 1.00 86.69 157 ILE A O 1
ATOM 1237 N N . ALA A 1 158 ? -4.582 -6.164 15.693 1.00 79.50 158 ALA A N 1
ATOM 1238 C CA . ALA A 1 158 ? -4.455 -6.617 17.083 1.00 79.50 158 ALA A CA 1
ATOM 1239 C C . ALA A 1 158 ? -5.061 -8.010 17.341 1.00 79.50 158 ALA A C 1
ATOM 1241 O O . ALA A 1 158 ? -6.248 -8.268 17.124 1.00 79.50 158 ALA A O 1
ATOM 1242 N N . GLY A 1 159 ? -4.197 -8.924 17.798 1.00 58.88 159 GLY A N 1
ATOM 1243 C CA . GLY A 1 159 ? -4.526 -10.321 18.089 1.00 58.88 159 GLY A CA 1
ATOM 1244 C C . GLY A 1 159 ? -4.018 -11.362 17.081 1.00 58.88 159 GLY A C 1
ATOM 1245 O O . GLY A 1 159 ? -4.244 -12.554 17.308 1.00 58.88 159 GLY A O 1
ATOM 1246 N N . ALA A 1 160 ? -3.340 -10.981 15.999 1.00 50.62 160 ALA A N 1
ATOM 1247 C CA . ALA A 1 160 ? -2.587 -11.919 15.163 1.00 50.62 160 ALA A CA 1
ATOM 1248 C C . ALA A 1 160 ? -1.082 -11.785 15.445 1.00 50.62 160 ALA A C 1
ATOM 1250 O O . ALA A 1 160 ? -0.557 -10.675 15.472 1.00 50.62 160 ALA A O 1
ATOM 1251 N N . LEU A 1 161 ? -0.396 -12.912 15.691 1.00 48.06 161 LEU A N 1
ATOM 1252 C CA . LEU A 1 161 ? 1.064 -12.898 15.799 1.00 48.06 161 LEU A CA 1
ATOM 1253 C C . LEU A 1 161 ? 1.645 -12.325 14.494 1.00 48.06 161 LEU A C 1
ATOM 1255 O O . LEU A 1 161 ? 1.148 -12.691 13.423 1.00 48.06 161 LEU A O 1
ATOM 1259 N N . PRO A 1 162 ? 2.680 -11.466 14.557 1.00 49.50 162 PRO A N 1
ATOM 1260 C CA . PRO A 1 162 ? 3.373 -11.011 13.358 1.00 49.50 162 PRO A CA 1
ATOM 1261 C C . PRO A 1 162 ? 3.827 -12.221 12.528 1.00 49.50 162 PRO A C 1
ATOM 1263 O O . PRO A 1 162 ? 4.101 -13.279 13.112 1.00 49.50 162 PRO A O 1
ATOM 1266 N N . PRO A 1 163 ? 3.920 -12.103 11.188 1.00 48.00 163 PRO A N 1
ATOM 1267 C CA . PRO A 1 163 ? 4.462 -13.168 10.359 1.00 48.00 163 PRO A CA 1
ATOM 1268 C C . PRO A 1 163 ? 5.855 -13.502 10.887 1.00 48.00 163 PRO A C 1
ATOM 1270 O O . PRO A 1 163 ? 6.772 -12.684 10.810 1.00 48.00 163 PRO A O 1
ATOM 1273 N N . ARG A 1 164 ? 6.016 -14.684 11.492 1.00 45.56 164 ARG A N 1
ATOM 1274 C CA . ARG A 1 164 ? 7.347 -15.169 11.835 1.00 45.56 164 ARG A CA 1
ATOM 1275 C C . ARG A 1 164 ? 8.076 -15.360 10.514 1.00 45.56 164 ARG A C 1
ATOM 1277 O O . ARG A 1 164 ? 7.720 -16.230 9.724 1.00 45.56 164 ARG A O 1
ATOM 1284 N N . HIS A 1 165 ? 9.102 -14.548 10.278 1.00 43.03 165 HIS A N 1
ATOM 1285 C CA . HIS A 1 165 ? 10.225 -15.013 9.485 1.00 43.03 165 HIS A CA 1
ATOM 1286 C C . HIS A 1 165 ? 10.832 -16.169 10.270 1.00 43.03 165 HIS A C 1
ATOM 1288 O O . HIS A 1 165 ? 11.646 -15.955 11.166 1.00 43.03 165 HIS A O 1
ATOM 1294 N N . ASP A 1 166 ? 10.367 -17.385 9.992 1.00 42.81 166 ASP A N 1
ATOM 1295 C CA . ASP A 1 166 ? 11.078 -18.572 10.428 1.00 42.81 166 ASP A CA 1
ATOM 1296 C C . ASP A 1 166 ? 12.468 -18.501 9.774 1.00 42.81 166 ASP A C 1
ATOM 1298 O O . ASP A 1 166 ? 12.560 -18.455 8.541 1.00 42.81 166 ASP A O 1
ATOM 1302 N N . PRO A 1 167 ? 13.559 -18.394 10.557 1.00 40.84 167 PRO A N 1
ATOM 1303 C CA . PRO A 1 167 ? 14.889 -18.516 9.989 1.00 40.84 167 PRO A CA 1
ATOM 1304 C C . PRO A 1 167 ? 15.005 -19.910 9.357 1.00 40.84 167 PRO A C 1
ATOM 1306 O O . PRO A 1 167 ? 14.470 -20.876 9.914 1.00 40.84 167 PRO A O 1
ATOM 1309 N N . PRO A 1 168 ? 15.673 -20.039 8.199 1.00 46.81 168 PRO A N 1
ATOM 1310 C CA . PRO A 1 168 ? 15.823 -21.334 7.570 1.00 46.81 168 PRO A CA 1
ATOM 1311 C C . PRO A 1 168 ? 16.653 -22.233 8.491 1.00 46.81 168 PRO A C 1
ATOM 1313 O O . PRO A 1 168 ? 17.676 -21.820 9.035 1.00 46.81 168 PRO A O 1
ATOM 1316 N N . ASP A 1 169 ? 16.180 -23.464 8.628 1.00 48.50 169 ASP A N 1
ATOM 1317 C CA . ASP A 1 169 ? 16.905 -24.625 9.128 1.00 48.50 169 ASP A CA 1
ATOM 1318 C C . ASP A 1 169 ? 17.305 -24.640 10.609 1.00 48.50 169 ASP A C 1
ATOM 1320 O O . ASP A 1 169 ? 18.410 -24.287 11.024 1.00 48.50 169 ASP A O 1
ATOM 1324 N N . ARG A 1 170 ? 16.461 -25.315 11.395 1.00 40.41 170 ARG A N 1
ATOM 1325 C CA . ARG A 1 170 ? 16.978 -26.270 12.380 1.00 40.41 170 ARG A CA 1
ATOM 1326 C C . ARG A 1 170 ? 16.318 -27.628 12.173 1.00 40.41 170 ARG A C 1
ATOM 1328 O O . ARG A 1 170 ? 15.408 -28.019 12.893 1.00 40.41 170 ARG A O 1
ATOM 1335 N N . ALA A 1 171 ? 16.794 -28.341 11.156 1.00 48.97 171 ALA A N 1
ATOM 1336 C CA . ALA A 1 171 ? 16.655 -29.787 11.096 1.00 48.97 171 ALA A CA 1
ATOM 1337 C C . ALA A 1 171 ? 17.477 -30.404 12.243 1.00 48.97 171 ALA A C 1
ATOM 1339 O O . ALA A 1 171 ? 18.683 -30.177 12.345 1.00 48.97 171 ALA A O 1
ATOM 1340 N N . GLY A 1 172 ? 16.819 -31.161 13.118 1.00 35.75 172 GLY A N 1
ATOM 1341 C CA . GLY A 1 172 ? 17.443 -31.932 14.192 1.00 35.75 172 GLY A CA 1
ATOM 1342 C C . GLY A 1 172 ? 16.394 -32.834 14.854 1.00 35.75 172 GLY A C 1
ATOM 1343 O O . GLY A 1 172 ? 15.387 -32.289 15.301 1.00 35.75 172 GLY A O 1
ATOM 1344 N N . PRO A 1 173 ? 16.564 -34.169 14.846 1.00 53.69 173 PRO A N 1
ATOM 1345 C CA . PRO A 1 173 ? 15.469 -35.123 15.014 1.00 53.69 173 PRO A CA 1
ATOM 1346 C C . PRO A 1 173 ? 15.241 -35.556 16.468 1.00 53.69 173 PRO A C 1
ATOM 1348 O O . PRO A 1 173 ? 16.139 -35.442 17.293 1.00 53.69 173 PRO A O 1
ATOM 1351 N N . ASP A 1 174 ? 14.034 -36.088 16.686 1.00 50.50 174 ASP A N 1
ATOM 1352 C CA . ASP A 1 174 ? 13.612 -37.062 17.701 1.00 50.50 174 ASP A CA 1
ATOM 1353 C C . ASP A 1 174 ? 14.137 -36.918 19.136 1.00 50.50 174 ASP A C 1
ATOM 1355 O O . ASP A 1 174 ? 15.281 -37.231 19.434 1.00 50.50 174 ASP A O 1
ATOM 1359 N N . ASP A 1 175 ? 13.208 -36.660 20.062 1.00 41.25 175 ASP A N 1
ATOM 1360 C CA . ASP A 1 175 ? 13.079 -37.572 21.197 1.00 41.25 175 ASP A CA 1
ATOM 1361 C C . ASP A 1 175 ? 11.611 -37.716 21.615 1.00 41.25 175 ASP A C 1
ATOM 1363 O O . ASP A 1 175 ? 10.918 -36.777 22.016 1.00 41.25 175 ASP A O 1
ATOM 1367 N N . SER A 1 176 ? 11.138 -38.945 21.440 1.00 47.06 176 SER A N 1
ATOM 1368 C CA . SER A 1 176 ? 9.847 -39.453 21.872 1.00 47.06 176 SER A CA 1
ATOM 1369 C C . SER A 1 176 ? 9.846 -39.753 23.377 1.00 47.06 176 SER A C 1
ATOM 1371 O O . SER A 1 176 ? 10.875 -40.099 23.945 1.00 47.06 176 SER A O 1
ATOM 1373 N N . ALA A 1 177 ? 8.636 -39.772 23.953 1.00 45.44 177 ALA A N 1
ATOM 1374 C CA . ALA A 1 177 ? 8.268 -40.236 25.301 1.00 45.44 177 ALA A CA 1
ATOM 1375 C C . ALA A 1 177 ? 8.580 -39.234 26.436 1.00 45.44 177 ALA A C 1
ATOM 1377 O O . ALA A 1 177 ? 9.674 -38.710 26.555 1.00 45.44 177 ALA A O 1
ATOM 1378 N N . VAL A 1 178 ? 7.648 -38.886 27.328 1.00 43.72 178 VAL A N 1
ATOM 1379 C CA . VAL A 1 178 ? 6.845 -39.784 28.170 1.00 43.72 178 VAL A CA 1
ATOM 1380 C C . VAL A 1 178 ? 5.519 -39.102 28.560 1.00 43.72 178 VAL A C 1
ATOM 1382 O O . VAL A 1 178 ? 5.511 -38.043 29.184 1.00 43.72 178 VAL A O 1
ATOM 1385 N N . GLN A 1 179 ? 4.390 -39.740 28.231 1.00 45.84 179 GLN A N 1
ATOM 1386 C CA . GLN A 1 179 ? 3.116 -39.589 28.953 1.00 45.84 179 GLN A CA 1
ATOM 1387 C C . GLN A 1 179 ? 3.190 -40.345 30.289 1.00 45.84 179 GLN A C 1
ATOM 1389 O O . GLN A 1 179 ? 3.851 -41.381 30.368 1.00 45.84 179 GLN A O 1
ATOM 1394 N N . PRO A 1 180 ? 2.369 -39.960 31.278 1.00 43.84 180 PRO A N 1
ATOM 1395 C CA . PRO A 1 180 ? 1.469 -40.976 31.809 1.00 43.84 180 PRO A CA 1
ATOM 1396 C C . PRO A 1 180 ? 0.014 -40.514 31.864 1.00 43.84 180 PRO A C 1
ATOM 1398 O O . PRO A 1 180 ? -0.325 -39.425 32.325 1.00 43.84 180 PRO A O 1
ATOM 1401 N N . ALA A 1 181 ? -0.835 -41.421 31.391 1.00 42.47 181 ALA A N 1
ATOM 1402 C CA . ALA A 1 181 ? -2.274 -41.435 31.551 1.00 42.47 181 ALA A CA 1
ATOM 1403 C C . ALA A 1 181 ? -2.675 -41.726 33.008 1.00 42.47 181 ALA A C 1
ATOM 1405 O O . ALA A 1 181 ? -1.987 -42.455 33.720 1.00 42.47 181 ALA A O 1
ATOM 1406 N N . GLY A 1 182 ? -3.835 -41.209 33.411 1.00 32.44 182 GLY A N 1
ATOM 1407 C CA . GLY A 1 182 ? -4.460 -41.511 34.697 1.00 32.44 182 GLY A CA 1
ATOM 1408 C C . GLY A 1 182 ? -5.834 -40.861 34.836 1.00 32.44 182 GLY A C 1
ATOM 1409 O O . GLY A 1 182 ? -6.030 -40.016 35.700 1.00 32.44 182 GLY A O 1
ATOM 1410 N N . ASN A 1 183 ? -6.767 -41.227 33.954 1.00 45.53 183 ASN A N 1
ATOM 1411 C CA . ASN A 1 183 ? -8.201 -41.011 34.156 1.00 45.53 183 ASN A CA 1
ATOM 1412 C C . ASN A 1 183 ? -8.729 -42.085 35.113 1.00 45.53 183 ASN A C 1
ATOM 1414 O O . ASN A 1 183 ? -8.460 -43.255 34.864 1.00 45.53 183 ASN A O 1
ATOM 1418 N N . ASP A 1 184 ? -9.537 -41.706 36.111 1.00 38.53 184 ASP A N 1
ATOM 1419 C CA . ASP A 1 184 ? -10.734 -42.474 36.477 1.00 38.53 184 ASP A CA 1
ATOM 1420 C C . ASP A 1 184 ? -11.669 -41.740 37.471 1.00 38.53 184 ASP A C 1
ATOM 1422 O O . ASP A 1 184 ? -11.264 -41.355 38.565 1.00 38.53 184 ASP A O 1
ATOM 1426 N N . ARG A 1 185 ? -12.957 -41.682 37.075 1.00 37.62 185 ARG A N 1
ATOM 1427 C CA . ARG A 1 185 ? -14.216 -41.605 37.869 1.00 37.62 185 ARG A CA 1
ATOM 1428 C C . ARG A 1 185 ? -14.855 -40.245 38.252 1.00 37.62 185 ARG A C 1
ATOM 1430 O O . ARG A 1 185 ? -14.621 -39.668 39.305 1.00 37.62 185 ARG A O 1
ATOM 1437 N N . GLN A 1 186 ? -15.818 -39.852 37.407 1.00 38.94 186 GLN A N 1
ATOM 1438 C CA . GLN A 1 186 ? -17.118 -39.179 37.682 1.00 38.94 186 GLN A CA 1
ATOM 1439 C C . GLN A 1 186 ? -18.095 -40.095 38.495 1.00 38.94 186 GLN A C 1
ATOM 1441 O O . GLN A 1 186 ? -17.741 -41.260 38.685 1.00 38.94 186 GLN A O 1
ATOM 1446 N N . PRO A 1 187 ? -19.393 -39.760 38.767 1.00 54.03 187 PRO A N 1
ATOM 1447 C CA . PRO A 1 187 ? -20.101 -38.495 39.109 1.00 54.03 187 PRO A CA 1
ATOM 1448 C C . PRO A 1 187 ? -21.220 -38.661 40.206 1.00 54.03 187 PRO A C 1
ATOM 1450 O O . PRO A 1 187 ? -21.609 -39.779 40.527 1.00 54.03 187 PRO A O 1
ATOM 1453 N N . GLY A 1 188 ? -21.870 -37.570 40.667 1.00 31.97 188 GLY A N 1
ATOM 1454 C CA . GLY A 1 188 ? -23.330 -37.584 40.962 1.00 31.97 188 GLY A CA 1
ATOM 1455 C C . GLY A 1 188 ? -23.881 -36.975 42.276 1.00 31.97 188 GLY A C 1
ATOM 1456 O O . GLY A 1 188 ? -23.318 -37.180 43.341 1.00 31.97 188 GLY A O 1
ATOM 1457 N N . HIS A 1 189 ? -25.075 -36.354 42.142 1.00 36.91 189 HIS A N 1
ATOM 1458 C CA . HIS A 1 189 ? -26.090 -35.929 43.149 1.00 36.91 189 HIS A CA 1
ATOM 1459 C C . HIS A 1 189 ? -25.803 -34.689 44.016 1.00 36.91 189 HIS A C 1
ATOM 1461 O O . HIS A 1 189 ? -24.729 -34.570 44.579 1.00 36.91 189 HIS A O 1
ATOM 1467 N N . GLN A 1 190 ? -26.725 -33.760 44.296 1.00 44.97 190 GLN A N 1
ATOM 1468 C CA . GLN A 1 190 ? -28.034 -33.287 43.789 1.00 44.97 190 GLN A CA 1
ATOM 1469 C C . GLN A 1 190 ? -28.300 -31.968 44.584 1.00 44.97 190 GLN A C 1
ATOM 1471 O O . GLN A 1 190 ? -27.646 -31.753 45.606 1.00 44.97 190 GLN A O 1
ATOM 1476 N N . PRO A 1 191 ? -29.195 -31.063 44.148 1.00 49.53 191 PRO A N 1
ATOM 1477 C CA . PRO A 1 191 ? -29.389 -29.747 44.754 1.00 49.53 191 PRO A CA 1
ATOM 1478 C C . PRO A 1 191 ? -30.360 -29.817 45.935 1.00 49.53 191 PRO A C 1
ATOM 1480 O O . PRO A 1 191 ? -31.280 -30.633 45.910 1.00 49.53 191 PRO A O 1
ATOM 1483 N N . ASP A 1 192 ? -30.215 -28.916 46.910 1.00 41.88 192 ASP A N 1
ATOM 1484 C CA . ASP A 1 192 ? -31.264 -28.703 47.903 1.00 41.88 192 ASP A CA 1
ATOM 1485 C C . ASP A 1 192 ? -31.652 -27.230 48.068 1.00 41.88 192 ASP A C 1
ATOM 1487 O O . ASP A 1 192 ? -30.871 -26.289 47.915 1.00 41.88 192 ASP A O 1
ATOM 1491 N N . SER A 1 193 ? -32.944 -27.102 48.304 1.00 44.03 193 SER A N 1
ATOM 1492 C CA . SER A 1 193 ? -33.839 -25.959 48.218 1.00 44.03 193 SER A CA 1
ATOM 1493 C C . SER A 1 193 ? -33.925 -25.223 49.558 1.00 44.03 193 SER A C 1
ATOM 1495 O O . SER A 1 193 ? -33.952 -25.857 50.606 1.00 44.03 193 SER A O 1
ATOM 1497 N N . GLY A 1 194 ? -34.066 -23.890 49.557 1.00 36.09 194 GLY A N 1
ATOM 1498 C CA . GLY A 1 194 ? -34.184 -23.137 50.815 1.00 36.09 194 GLY A CA 1
ATOM 1499 C C . GLY A 1 194 ? -34.581 -21.665 50.682 1.00 36.09 194 GLY A C 1
ATOM 1500 O O . GLY A 1 194 ? -33.779 -20.770 50.899 1.00 36.09 194 GLY A O 1
ATOM 1501 N N . VAL A 1 195 ? -35.839 -21.451 50.301 1.00 43.34 195 VAL A N 1
ATOM 1502 C CA . VAL A 1 195 ? -36.706 -20.258 50.403 1.00 43.34 195 VAL A CA 1
ATOM 1503 C C . VAL A 1 195 ? -36.331 -19.190 51.459 1.00 43.34 195 VAL A C 1
ATOM 1505 O O . VAL A 1 195 ? -36.268 -19.508 52.639 1.00 43.34 195 VAL A O 1
ATOM 1508 N N . ALA A 1 196 ? -36.322 -17.901 51.067 1.00 42.72 196 ALA A N 1
ATOM 1509 C CA . ALA A 1 196 ? -37.015 -16.813 51.791 1.00 42.72 196 ALA A CA 1
ATOM 1510 C C . ALA A 1 196 ? -37.158 -15.522 50.949 1.00 42.72 196 ALA A C 1
ATOM 1512 O O . ALA A 1 196 ? -36.188 -14.869 50.577 1.00 42.72 196 ALA A O 1
ATOM 1513 N N . ARG A 1 197 ? -38.415 -15.146 50.677 1.00 43.38 197 ARG A N 1
ATOM 1514 C CA . ARG A 1 197 ? -38.872 -13.841 50.165 1.00 43.38 197 ARG A CA 1
ATOM 1515 C C . ARG A 1 197 ? -38.734 -12.759 51.241 1.00 43.38 197 ARG A C 1
ATOM 1517 O O . ARG A 1 197 ? -39.262 -12.981 52.325 1.00 43.38 197 ARG A O 1
ATOM 1524 N N . THR A 1 198 ? -38.373 -11.534 50.843 1.00 47.69 198 THR A N 1
ATOM 1525 C CA . THR A 1 198 ? -39.156 -10.351 51.256 1.00 47.69 198 THR A CA 1
ATOM 1526 C C . THR A 1 198 ? -39.117 -9.221 50.228 1.00 47.69 198 THR A C 1
ATOM 1528 O O . THR A 1 198 ? -38.082 -8.817 49.715 1.00 47.69 198 THR A O 1
ATOM 1531 N N . ARG A 1 199 ? -40.322 -8.733 49.942 1.00 40.84 199 ARG A N 1
ATOM 1532 C CA . ARG A 1 199 ? -40.741 -7.660 49.039 1.00 40.84 199 ARG A CA 1
ATOM 1533 C C . ARG A 1 199 ? -40.783 -6.339 49.812 1.00 40.84 199 ARG A C 1
ATOM 1535 O O . ARG A 1 199 ? -41.394 -6.320 50.878 1.00 40.84 199 ARG A O 1
ATOM 1542 N N . ARG A 1 200 ? -40.312 -5.226 49.233 1.00 46.53 200 ARG A N 1
ATOM 1543 C CA . ARG A 1 200 ? -40.965 -3.913 49.420 1.00 46.53 200 ARG A CA 1
ATOM 1544 C C . ARG A 1 200 ? -40.617 -2.925 48.298 1.00 46.53 200 ARG A C 1
ATOM 1546 O O . ARG A 1 200 ? -39.472 -2.532 48.137 1.00 46.53 200 ARG A O 1
ATOM 1553 N N . GLN A 1 201 ? -41.649 -2.555 47.542 1.00 47.84 201 GLN A N 1
ATOM 1554 C CA . GLN A 1 201 ? -41.732 -1.358 46.702 1.00 47.84 201 GLN A CA 1
ATOM 1555 C C . GLN A 1 201 ? -42.135 -0.155 47.562 1.00 47.84 201 GLN A C 1
ATOM 1557 O O . GLN A 1 201 ? 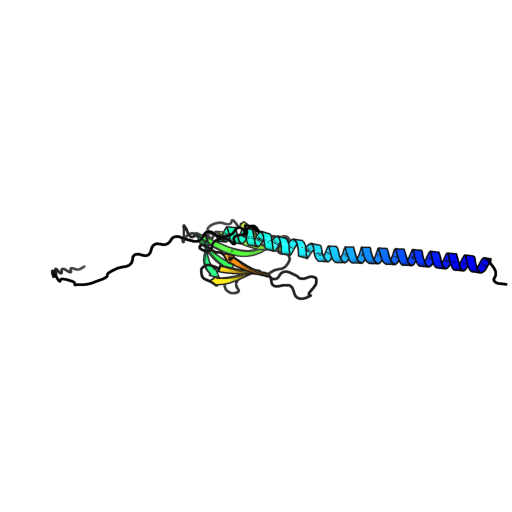-42.952 -0.318 48.471 1.00 47.84 201 GLN A O 1
ATOM 1562 N N . SER A 1 202 ? -41.626 1.027 47.214 1.00 49.16 202 SER A N 1
ATOM 1563 C CA . SER A 1 202 ? -42.239 2.377 47.228 1.00 49.16 202 SER A CA 1
ATOM 1564 C C . SER A 1 202 ? -41.146 3.288 46.634 1.00 49.16 202 SER A C 1
ATOM 1566 O O . SER A 1 202 ? -40.017 3.198 47.094 1.00 49.16 202 SER A O 1
ATOM 1568 N N . GLY A 1 203 ? -41.298 4.069 45.567 1.00 44.00 203 GLY A N 1
ATOM 1569 C CA . GLY A 1 203 ? -42.459 4.787 45.060 1.00 44.00 203 GLY A CA 1
ATOM 1570 C C . GLY A 1 203 ? -42.183 6.287 45.218 1.00 44.00 203 GLY A C 1
ATOM 1571 O O . GLY A 1 203 ? -42.274 6.785 46.335 1.00 44.00 203 GLY A O 1
ATOM 1572 N N . THR A 1 204 ? -41.844 6.961 44.118 1.00 49.88 204 THR A N 1
ATOM 1573 C CA . THR A 1 204 ? -41.995 8.410 43.879 1.00 49.88 204 THR A CA 1
ATOM 1574 C C . THR A 1 204 ? -42.400 8.586 42.432 1.00 49.88 204 THR A C 1
ATOM 1576 O O . THR A 1 204 ? -41.753 7.908 41.598 1.00 49.88 204 THR A O 1
#

pLDDT: mean 71.2, std 17.97, range [31.97, 93.12]